Protein AF-A0A1H6F535-F1 (afdb_monomer_lite)

Secondary structure (DSSP, 8-state):
-HHHHHHHHHHHHHHS---EEEE---TT-PPPTTEEEEBTPPP--SHHHHHIIIIIHHHHHHHHHH-HHHHHHTTTTS-HHHIIIIIHHHHHHHH-TT--HHHHHHHHHHHHHHHHHHTSEEEEETTEEEEEETTEEEEGGG-BHHHHHTS-TTHHHHHHHHHH--HHHHHHHHHHHHHTT----HHHHHHHHHHHHHHHHHHSS---TT-S-HHHHHHHHHHHHHHHHHHHHHHS--

pLDDT: mean 81.9, std 12.64, range [41.75, 97.31]

Radius of gyration: 23.85 Å; chains: 1; bounding box: 62×30×66 Å

Foldseek 3Di:
DLVVLLVVVLVLLVPFQQADEAADPDLVPDADVRYFHAHPQDDQPDPVLVCCLPPVLSVLVSQLSPDPVNLVPQVVPHFLLCCLVPSSLVSLCVVCVVDDPVSSNNSSLSSLVSLQQSPWDWDDDPPWIWTDGPNDIGTRSHHYSVVSSRGNSCNVSVVSVVVVCDPVNVVLVVLVVLLVVDDDDPVRLVVLVVVQVVCCVVVVDGQDCPDPDPSSNVSNNSVSNVVVVVVVVVVVVD

Sequence (238 aa):
MLKAITASLLMEQVLAPNWKFKTKLNNDDKVKPGEIKIRGLKEPSSKRVKDILESDLNDLKATILQDDKMLKAMPGNVDPEVINKVLIPKIIKIKYPDLSDNEVEEVRQHVVVDSVIKNGEIKEAGDKRFIRMAGSFVDIDDIHIDLINRINPFQQAFEILSKSVTTKVLKVIQDHIEASRIKMDFEEAKILWPKIHEFIKMYNKYPNLKSNDPLEKRMAECIIYLKEEKRKGAEANG

Structure (mmCIF, N/CA/C/O backbone):
data_AF-A0A1H6F535-F1
#
_entry.id   AF-A0A1H6F535-F1
#
loop_
_atom_site.group_PDB
_atom_site.id
_atom_site.type_symbol
_atom_site.label_atom_id
_atom_site.label_alt_id
_atom_site.label_comp_id
_atom_site.label_asym_id
_atom_site.label_entity_id
_atom_site.label_seq_id
_atom_site.pdbx_PDB_ins_code
_atom_site.Cartn_x
_atom_site.Cartn_y
_atom_site.Cartn_z
_atom_site.occupancy
_atom_site.B_iso_or_equiv
_atom_site.auth_seq_id
_atom_site.auth_comp_id
_atom_site.auth_asym_id
_atom_site.auth_atom_id
_atom_site.pdbx_PDB_model_num
ATOM 1 N N . MET A 1 1 ? 11.170 12.004 -8.924 1.00 47.25 1 MET A N 1
ATOM 2 C CA . MET A 1 1 ? 9.785 12.160 -9.425 1.00 47.25 1 MET A CA 1
ATOM 3 C C . MET A 1 1 ? 8.806 11.338 -8.593 1.00 47.25 1 MET A C 1
ATOM 5 O O . MET A 1 1 ? 7.949 11.956 -7.987 1.00 47.25 1 MET A O 1
ATOM 9 N N . LEU A 1 2 ? 8.991 10.014 -8.446 1.00 45.62 2 LEU A N 1
ATOM 10 C CA . LEU A 1 2 ? 8.157 9.187 -7.552 1.00 45.62 2 LEU A CA 1
ATOM 11 C C . LEU A 1 2 ? 8.107 9.752 -6.120 1.00 45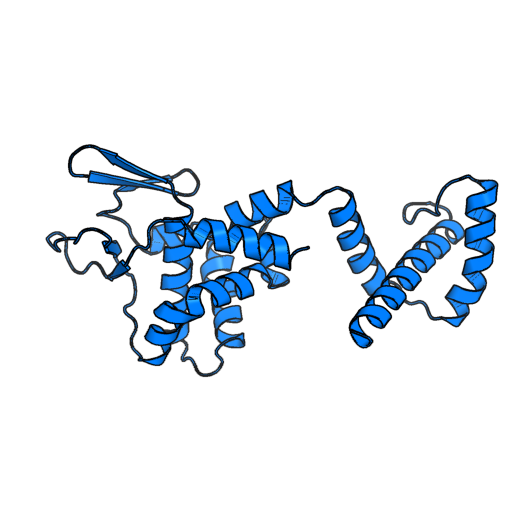.62 2 LEU A C 1
ATOM 13 O O . LEU A 1 2 ? 7.027 10.054 -5.641 1.00 45.62 2 LEU A O 1
ATOM 17 N N . LYS A 1 3 ? 9.271 10.068 -5.526 1.00 47.78 3 LYS A N 1
ATOM 18 C CA . LYS A 1 3 ? 9.383 10.714 -4.200 1.00 47.78 3 LYS A CA 1
ATOM 19 C C . LYS A 1 3 ? 8.589 12.025 -4.063 1.00 47.78 3 LYS A C 1
ATOM 21 O O . LYS A 1 3 ? 8.050 12.294 -3.000 1.00 47.78 3 LYS A O 1
ATOM 26 N N . ALA A 1 4 ? 8.493 12.826 -5.128 1.00 43.53 4 ALA A N 1
ATOM 27 C CA . ALA A 1 4 ? 7.753 14.092 -5.111 1.00 43.53 4 ALA A CA 1
ATOM 28 C C . ALA A 1 4 ? 6.233 13.868 -5.193 1.00 43.53 4 ALA A C 1
ATOM 30 O O . ALA A 1 4 ? 5.474 14.588 -4.556 1.00 43.53 4 ALA A O 1
ATOM 31 N N . ILE A 1 5 ? 5.793 12.834 -5.919 1.00 50.41 5 ILE A N 1
ATOM 32 C CA . ILE A 1 5 ? 4.379 12.449 -5.993 1.00 50.41 5 ILE A CA 1
ATOM 33 C C . ILE A 1 5 ? 3.945 11.783 -4.685 1.00 50.41 5 ILE A C 1
ATOM 35 O O . ILE A 1 5 ? 2.884 12.111 -4.168 1.00 50.41 5 ILE A O 1
ATOM 39 N N . THR A 1 6 ? 4.788 10.926 -4.094 1.00 54.53 6 THR A N 1
ATOM 40 C CA . THR A 1 6 ? 4.543 10.379 -2.752 1.00 54.53 6 THR A CA 1
ATOM 41 C C . THR A 1 6 ? 4.459 11.502 -1.718 1.00 54.53 6 THR A C 1
ATOM 43 O O . THR A 1 6 ? 3.552 11.487 -0.898 1.00 54.53 6 THR A O 1
ATOM 46 N N . ALA A 1 7 ? 5.336 12.511 -1.789 1.00 52.97 7 ALA A N 1
ATOM 47 C CA . ALA A 1 7 ? 5.284 13.673 -0.902 1.00 52.97 7 ALA A CA 1
ATOM 48 C C . ALA A 1 7 ? 3.994 14.496 -1.069 1.00 52.97 7 ALA A C 1
ATOM 50 O O . ALA A 1 7 ? 3.382 14.840 -0.064 1.00 52.97 7 ALA A O 1
ATOM 51 N N . SER A 1 8 ? 3.531 14.758 -2.299 1.00 51.25 8 SER A N 1
ATOM 52 C CA . SER A 1 8 ? 2.236 15.426 -2.528 1.00 51.25 8 SER A CA 1
ATOM 53 C C . SER A 1 8 ? 1.055 14.612 -1.999 1.00 51.25 8 SER A C 1
ATOM 55 O O . SER A 1 8 ? 0.164 15.179 -1.375 1.00 51.25 8 SER A O 1
ATOM 57 N N . LEU A 1 9 ? 1.065 13.290 -2.193 1.00 59.12 9 LEU A N 1
ATOM 58 C CA . LEU A 1 9 ? 0.003 12.413 -1.699 1.00 59.12 9 LEU A CA 1
ATOM 59 C C . LEU A 1 9 ? -0.035 12.367 -0.167 1.00 59.12 9 LEU A C 1
ATOM 61 O O . LEU A 1 9 ? -1.100 12.354 0.443 1.00 59.12 9 LEU A O 1
ATOM 65 N N . LEU A 1 10 ? 1.142 12.371 0.459 1.00 57.12 10 LEU A N 1
ATOM 66 C CA . LEU A 1 10 ? 1.274 12.471 1.908 1.00 57.12 10 LEU A CA 1
ATOM 67 C C . LEU A 1 10 ? 0.802 13.840 2.410 1.00 57.12 10 LEU A C 1
ATOM 69 O O . LEU A 1 10 ? 0.127 13.894 3.429 1.00 57.12 10 LEU A O 1
ATOM 73 N N . MET A 1 11 ? 1.084 14.935 1.696 1.00 52.84 11 MET A N 1
ATOM 74 C CA . MET A 1 11 ? 0.594 16.272 2.061 1.00 52.84 11 MET A CA 1
ATOM 75 C C . MET A 1 11 ? -0.935 16.368 2.017 1.00 52.84 11 MET A C 1
ATOM 77 O O . MET A 1 11 ? -1.528 16.951 2.921 1.00 52.84 11 MET A O 1
ATOM 81 N N . GLU A 1 12 ? -1.583 15.756 1.024 1.00 56.06 12 GLU A N 1
ATOM 82 C CA . GLU A 1 12 ? -3.049 15.690 0.948 1.00 56.06 12 GLU A CA 1
ATOM 83 C C . GLU A 1 12 ? -3.634 14.877 2.120 1.00 56.06 12 GLU A C 1
ATOM 85 O O . GLU A 1 12 ? -4.614 15.285 2.742 1.00 56.06 12 GLU A O 1
ATOM 90 N N . GLN A 1 13 ? -2.958 13.795 2.525 1.00 51.72 13 GLN A N 1
ATOM 91 C CA . GLN A 1 13 ? -3.328 13.004 3.706 1.00 51.72 13 GLN A CA 1
ATOM 92 C C . GLN A 1 13 ? -3.071 13.705 5.050 1.00 51.72 13 GLN A C 1
ATOM 94 O O . GLN A 1 13 ? -3.750 13.389 6.026 1.00 51.72 13 GLN A O 1
ATOM 99 N N . VAL A 1 14 ? -2.117 14.639 5.126 1.00 52.78 14 VAL A N 1
ATOM 100 C CA . VAL A 1 14 ? -1.845 15.448 6.332 1.00 52.78 14 VAL A CA 1
ATOM 101 C C . VAL A 1 14 ? -2.923 16.519 6.545 1.00 52.78 14 VAL A C 1
ATOM 103 O O . VAL A 1 14 ? -3.174 16.909 7.683 1.00 52.78 14 VAL A O 1
ATOM 106 N N . LEU A 1 15 ? -3.582 16.968 5.472 1.00 51.72 15 LEU A N 1
ATOM 107 C CA . LEU A 1 15 ? -4.696 17.924 5.528 1.00 51.72 15 LEU A CA 1
ATOM 108 C C . LEU A 1 15 ? -6.058 17.253 5.773 1.00 51.72 15 LEU A C 1
ATOM 110 O O . LEU A 1 15 ? -7.012 17.930 6.159 1.00 51.72 15 LEU A O 1
ATOM 114 N N . ALA A 1 16 ? -6.158 15.937 5.561 1.00 60.28 16 ALA A N 1
ATOM 115 C CA . ALA A 1 16 ? -7.364 15.168 5.844 1.00 60.28 16 ALA A CA 1
ATOM 116 C C . ALA A 1 16 ? -7.657 15.115 7.362 1.00 60.28 16 ALA A C 1
ATOM 118 O O . ALA A 1 16 ? -6.725 15.121 8.173 1.00 60.28 16 ALA A O 1
ATOM 119 N N . PRO A 1 17 ? -8.936 15.021 7.780 1.00 65.06 17 PRO A N 1
ATOM 120 C CA . PRO A 1 17 ? -9.287 14.920 9.192 1.00 65.06 17 PRO A CA 1
ATOM 121 C C . PRO A 1 17 ? -8.574 13.736 9.852 1.00 65.06 17 PRO A C 1
ATOM 123 O O . PRO A 1 17 ? -8.577 12.617 9.329 1.00 65.06 17 PRO A O 1
ATOM 126 N N . ASN A 1 18 ? -7.960 13.976 11.011 1.00 71.44 18 ASN A N 1
ATOM 127 C CA . ASN A 1 18 ? -7.273 12.921 11.741 1.00 71.44 18 ASN A CA 1
ATOM 128 C C . ASN A 1 18 ? -8.282 12.135 12.586 1.00 71.44 18 ASN A C 1
ATOM 130 O O . ASN A 1 18 ? -8.760 12.620 13.613 1.00 71.44 18 ASN A O 1
ATOM 134 N N . TRP A 1 19 ? -8.619 10.931 12.130 1.00 82.62 19 TRP A N 1
ATOM 135 C CA . TRP A 1 19 ? -9.552 10.044 12.812 1.00 82.62 19 TRP A CA 1
ATOM 136 C C . TRP A 1 19 ? -8.818 9.113 13.771 1.00 82.62 19 TRP A C 1
ATOM 138 O O . TRP A 1 19 ? -7.805 8.508 13.425 1.00 82.62 19 TRP A O 1
ATOM 148 N N . LYS A 1 20 ? -9.368 8.946 14.974 1.00 84.50 20 LYS A N 1
ATOM 149 C CA . LYS A 1 20 ? -8.938 7.898 15.903 1.00 84.50 20 LYS A CA 1
ATOM 150 C C . LYS A 1 20 ? -9.792 6.655 15.692 1.00 84.50 20 LYS A C 1
ATOM 152 O O . LYS A 1 20 ? -10.988 6.661 15.993 1.00 84.50 20 LYS A O 1
ATOM 157 N N . PHE A 1 21 ? -9.170 5.591 15.200 1.00 89.25 21 PHE A N 1
ATOM 158 C CA . PHE A 1 21 ? -9.833 4.307 14.998 1.00 89.25 21 PHE A CA 1
ATOM 159 C C . PHE A 1 21 ? -9.810 3.474 16.272 1.00 89.25 21 PHE A C 1
ATOM 161 O O . PHE A 1 21 ? -8.775 3.339 16.924 1.00 89.25 21 PHE A O 1
ATOM 168 N N . LYS A 1 22 ? -10.966 2.921 16.633 1.00 88.00 22 LYS A N 1
ATOM 169 C CA . LYS A 1 22 ? -11.128 2.057 17.805 1.00 88.00 22 LYS A CA 1
ATOM 170 C C . LYS A 1 22 ? -11.939 0.825 17.461 1.00 88.00 22 LYS A C 1
ATOM 172 O O . LYS A 1 22 ? -12.754 0.845 16.540 1.00 88.00 22 LYS A O 1
ATOM 177 N N . THR A 1 23 ? -11.746 -0.239 18.222 1.00 89.88 23 THR A N 1
ATOM 178 C CA . THR A 1 23 ? -12.574 -1.433 18.095 1.00 89.88 23 THR A CA 1
ATOM 179 C C . THR A 1 23 ? -13.983 -1.129 18.588 1.00 89.88 23 THR A C 1
ATOM 181 O O . THR A 1 23 ? -14.172 -0.547 19.655 1.00 89.88 23 THR A O 1
ATOM 184 N N . LYS A 1 24 ? -14.990 -1.498 17.795 1.00 87.19 24 LYS A N 1
ATOM 185 C CA . LYS A 1 24 ? -16.390 -1.446 18.222 1.00 87.19 24 LYS A CA 1
ATOM 186 C C . LYS A 1 24 ? -16.703 -2.708 19.017 1.00 87.19 24 LYS A C 1
ATOM 188 O O . LYS A 1 24 ? -16.675 -3.796 18.441 1.00 87.19 24 LYS A O 1
ATOM 193 N N . LEU A 1 25 ? -17.010 -2.559 20.306 1.00 83.12 25 LEU A N 1
ATOM 194 C CA . LEU A 1 25 ? -17.354 -3.693 21.167 1.00 83.12 25 LEU A CA 1
ATOM 195 C C . LEU A 1 25 ? -18.851 -4.005 21.096 1.00 83.12 25 LEU A C 1
ATOM 197 O O . LEU A 1 25 ? -19.217 -5.155 20.893 1.00 83.12 25 LEU A O 1
ATOM 201 N N . ASN A 1 26 ? -19.703 -2.977 21.188 1.00 78.38 26 ASN A N 1
ATOM 202 C CA . ASN A 1 26 ? -21.165 -3.107 21.217 1.00 78.38 26 ASN A CA 1
ATOM 203 C C . ASN A 1 26 ? -21.863 -2.005 20.395 1.00 78.38 26 ASN A C 1
ATOM 205 O O . ASN A 1 26 ? -21.230 -1.070 19.904 1.00 78.38 26 ASN A O 1
ATOM 209 N N . ASN A 1 27 ? -23.187 -2.104 20.229 1.00 70.00 27 ASN A N 1
ATOM 210 C CA . ASN A 1 27 ? -23.976 -1.104 19.494 1.00 70.00 27 ASN A CA 1
ATOM 211 C C . ASN A 1 27 ? -24.232 0.192 20.280 1.00 70.00 27 ASN A C 1
ATOM 213 O O . ASN A 1 27 ? -24.364 1.236 19.653 1.00 70.00 27 ASN A O 1
ATOM 217 N N . ASP A 1 28 ? -24.193 0.148 21.614 1.00 67.31 28 ASP A N 1
ATOM 218 C CA . ASP A 1 28 ? -24.396 1.317 22.497 1.00 67.31 28 ASP A CA 1
ATOM 219 C C . ASP A 1 28 ? -23.113 2.121 22.763 1.00 67.31 28 ASP A C 1
ATOM 221 O O . ASP A 1 28 ? -23.033 2.982 23.644 1.00 67.31 28 ASP A O 1
ATOM 225 N N . ASP A 1 29 ? -22.059 1.803 22.025 1.00 68.06 29 ASP A N 1
ATOM 226 C CA . ASP A 1 29 ? -20.711 2.241 22.312 1.00 68.06 29 ASP A CA 1
ATOM 227 C C . ASP A 1 29 ? -20.518 3.693 21.845 1.00 68.06 29 ASP A C 1
ATOM 229 O O . ASP A 1 29 ? -20.068 3.941 20.726 1.00 68.06 29 ASP A O 1
ATOM 233 N N . LYS A 1 30 ? -20.842 4.670 22.707 1.00 69.00 30 LYS A N 1
ATOM 234 C CA . LYS A 1 30 ? -20.835 6.113 22.381 1.00 69.00 30 LYS A CA 1
ATOM 235 C C . LYS A 1 30 ? -19.559 6.538 21.652 1.00 69.00 30 LYS A C 1
ATOM 237 O O . LYS A 1 30 ? -18.449 6.388 22.175 1.00 69.00 30 LYS A O 1
ATOM 242 N N . VAL A 1 31 ? -19.724 7.063 20.442 1.00 74.81 31 VAL A N 1
ATOM 243 C CA . VAL A 1 31 ? -18.626 7.550 19.605 1.00 74.81 31 VAL A CA 1
ATOM 244 C C . VAL A 1 31 ? -18.326 8.996 19.982 1.00 74.81 31 VAL A C 1
ATOM 246 O O . VAL A 1 31 ? -19.237 9.817 20.080 1.00 74.81 31 VAL A O 1
ATOM 249 N N . LYS A 1 32 ? -17.056 9.314 20.242 1.00 78.44 32 LYS A N 1
ATOM 250 C CA . LYS A 1 32 ? -16.639 10.698 20.494 1.00 78.44 32 LYS A CA 1
ATOM 251 C C . LYS A 1 32 ? -16.389 11.424 19.165 1.00 78.44 32 LYS A C 1
ATOM 253 O O . LYS A 1 32 ? -16.032 10.771 18.182 1.00 78.44 32 LYS A O 1
ATOM 258 N N . PRO A 1 33 ? -16.510 12.761 19.119 1.00 76.00 33 PRO A N 1
ATOM 259 C CA . PRO A 1 33 ? -16.089 13.534 17.954 1.00 76.00 33 PRO A CA 1
ATOM 260 C C . PRO A 1 33 ? -14.636 13.209 17.570 1.00 76.00 33 PRO A C 1
ATOM 262 O O . PRO A 1 33 ? -13.765 13.146 18.438 1.00 76.00 33 PRO A O 1
ATOM 265 N N . GLY A 1 34 ? -14.384 12.966 16.282 1.00 78.81 34 GLY A N 1
ATOM 266 C CA . GLY A 1 34 ? -13.068 12.550 15.780 1.00 78.81 34 GLY A CA 1
ATOM 267 C C . GLY A 1 34 ? -12.733 11.062 15.970 1.00 78.81 34 GLY A C 1
ATOM 268 O O . GLY A 1 34 ? -11.642 10.640 15.588 1.00 78.81 34 GLY A O 1
ATOM 269 N N . GLU A 1 35 ? -13.642 10.249 16.521 1.00 86.44 35 GLU A N 1
ATOM 270 C CA . GLU A 1 35 ? -13.482 8.793 16.617 1.00 86.44 35 GLU A CA 1
ATOM 271 C C . GLU A 1 35 ? -14.348 8.053 15.584 1.00 86.44 35 GLU A C 1
ATOM 273 O O . GLU A 1 35 ? -15.476 8.451 15.264 1.00 86.44 35 GLU A O 1
ATOM 278 N N . ILE A 1 36 ? -13.810 6.941 15.079 1.00 87.88 36 ILE A N 1
ATOM 279 C CA . ILE A 1 36 ? -14.526 5.964 14.255 1.00 87.88 36 ILE A CA 1
ATOM 280 C C . ILE A 1 36 ? -14.330 4.592 14.897 1.00 87.88 36 ILE A C 1
ATOM 282 O O . ILE A 1 36 ? -13.199 4.137 15.083 1.00 87.88 36 ILE A O 1
ATOM 286 N N . LYS A 1 37 ? -15.436 3.936 15.259 1.00 89.44 37 LYS A N 1
ATOM 287 C CA . LYS A 1 37 ? -15.417 2.595 15.850 1.00 89.44 37 LYS A CA 1
ATOM 288 C C . LYS A 1 37 ? -15.720 1.549 14.786 1.00 89.44 37 LYS A C 1
ATOM 290 O O . LYS A 1 37 ? -16.752 1.627 14.131 1.00 89.44 37 LYS A O 1
ATOM 295 N N . ILE A 1 38 ? -14.842 0.563 14.641 1.00 91.00 38 ILE A N 1
ATOM 296 C CA . ILE A 1 38 ? -14.898 -0.446 13.578 1.00 91.00 38 ILE A CA 1
ATOM 297 C C . ILE A 1 38 ? -15.047 -1.827 14.202 1.00 91.00 38 ILE A C 1
ATOM 299 O O . ILE A 1 38 ? -14.282 -2.209 15.093 1.00 91.00 38 ILE A O 1
ATOM 303 N N . ARG A 1 39 ? -16.024 -2.603 13.730 1.00 91.56 39 ARG A N 1
ATOM 304 C CA . ARG A 1 39 ? -16.199 -3.989 14.182 1.00 91.56 39 ARG A CA 1
ATOM 305 C C . ARG A 1 39 ? -15.079 -4.880 13.649 1.00 91.56 39 ARG A C 1
ATOM 307 O O . ARG A 1 39 ? -14.739 -4.813 12.467 1.00 91.56 39 ARG A O 1
ATOM 314 N N . GLY A 1 40 ? -14.525 -5.716 14.525 1.00 90.50 40 GLY A N 1
ATOM 315 C CA . GLY A 1 40 ? -13.466 -6.672 14.187 1.00 90.50 40 GLY A CA 1
ATOM 316 C C . GLY A 1 40 ? -12.064 -6.069 14.039 1.00 90.50 40 GLY A C 1
ATOM 317 O O . GLY A 1 40 ? -11.126 -6.810 13.754 1.00 90.50 40 GLY A O 1
ATOM 318 N N . LEU A 1 41 ? -11.900 -4.756 14.245 1.00 93.19 41 LEU A N 1
ATOM 319 C CA . LEU A 1 41 ? -10.583 -4.120 14.290 1.00 93.19 41 LEU A CA 1
ATOM 320 C C . LEU A 1 41 ? -9.805 -4.631 15.508 1.00 93.19 41 LEU A C 1
ATOM 322 O O . LEU A 1 41 ? -10.348 -4.677 16.611 1.00 93.19 41 LEU A O 1
ATOM 326 N N . LYS A 1 42 ? -8.539 -5.002 15.326 1.00 93.19 42 LYS A N 1
ATOM 327 C CA . LYS A 1 42 ? -7.654 -5.382 16.428 1.00 93.19 42 LYS A CA 1
ATOM 328 C C . LYS A 1 42 ? -7.097 -4.150 17.136 1.00 93.19 42 LYS A C 1
ATOM 330 O O . LYS A 1 42 ? -6.649 -3.203 16.489 1.00 93.19 42 LYS A O 1
ATOM 335 N N . GLU A 1 43 ? -7.086 -4.179 18.464 1.00 90.31 43 GLU A N 1
ATOM 336 C CA . GLU A 1 43 ? -6.420 -3.138 19.247 1.00 90.31 43 GLU A CA 1
ATOM 337 C C . GLU A 1 43 ? -4.900 -3.357 19.289 1.00 90.31 43 GLU A C 1
ATOM 339 O O . GLU A 1 43 ? -4.458 -4.506 19.314 1.00 90.31 43 GLU A O 1
ATOM 344 N N . PRO A 1 44 ? -4.096 -2.277 19.327 1.00 91.75 44 PRO A N 1
ATOM 345 C CA . PRO A 1 44 ? -2.648 -2.368 19.487 1.00 91.75 44 PRO A CA 1
ATOM 346 C C . PRO A 1 44 ? -2.262 -3.064 20.793 1.00 91.75 44 PRO A C 1
ATOM 348 O O . PRO A 1 44 ? -2.472 -2.521 21.885 1.00 91.75 44 PRO A O 1
ATOM 351 N N . SER A 1 45 ? -1.661 -4.243 20.681 1.00 91.25 45 SER A N 1
ATOM 352 C CA . SER A 1 45 ? -1.329 -5.089 21.826 1.00 91.25 45 SER A CA 1
ATOM 353 C C . SER A 1 45 ? -0.026 -4.673 22.516 1.00 91.25 45 SER A C 1
ATOM 355 O O . SER A 1 45 ? 0.098 -4.817 23.734 1.00 91.25 45 SER A O 1
ATOM 357 N N . SER A 1 46 ? 0.926 -4.090 21.776 1.00 94.56 46 SER A N 1
ATOM 358 C CA . SER A 1 46 ? 2.239 -3.692 22.297 1.00 94.56 46 SER A CA 1
ATOM 359 C C . SER A 1 46 ? 2.518 -2.189 22.190 1.00 94.56 46 SER A C 1
ATOM 361 O O . SER A 1 46 ? 1.914 -1.461 21.398 1.00 94.56 46 SER A O 1
ATOM 363 N N . LYS A 1 47 ? 3.474 -1.702 22.999 1.00 93.81 47 LYS A N 1
ATOM 364 C CA . LYS A 1 47 ? 3.981 -0.322 22.889 1.00 93.81 47 LYS A CA 1
ATOM 365 C C . LYS A 1 47 ? 4.559 -0.066 21.496 1.00 93.81 47 LYS A C 1
ATOM 367 O O . LYS A 1 47 ? 4.310 0.983 20.921 1.00 93.81 47 LYS A O 1
ATOM 372 N N . ARG A 1 48 ? 5.250 -1.060 20.931 1.00 93.19 48 ARG A N 1
ATOM 373 C CA . ARG A 1 48 ? 5.854 -0.963 19.604 1.00 93.19 48 ARG A CA 1
ATOM 374 C C . ARG A 1 48 ? 4.810 -0.711 18.518 1.00 93.19 48 ARG A C 1
ATOM 376 O O . ARG A 1 48 ? 5.011 0.179 17.698 1.00 93.19 48 ARG A O 1
ATOM 383 N N . VAL A 1 49 ? 3.692 -1.441 18.540 1.00 94.56 49 VAL A N 1
ATOM 384 C CA . VAL A 1 49 ? 2.584 -1.220 17.596 1.00 94.56 49 VAL A CA 1
ATOM 385 C C . VAL A 1 49 ? 2.014 0.187 17.762 1.00 94.56 49 VAL A C 1
ATOM 387 O O . VAL A 1 49 ? 1.847 0.888 16.769 1.00 94.56 49 VAL A O 1
ATOM 390 N N . LYS A 1 50 ? 1.778 0.644 18.998 1.00 93.75 50 LYS A N 1
ATOM 391 C CA . LYS A 1 50 ? 1.283 2.009 19.262 1.00 93.75 50 LYS A CA 1
ATOM 392 C C . LYS A 1 50 ? 2.219 3.078 18.698 1.00 93.75 50 LYS A C 1
ATOM 394 O O . LYS A 1 50 ? 1.758 3.955 17.975 1.00 93.75 50 LYS A O 1
ATOM 399 N N . ASP A 1 51 ? 3.521 2.945 18.944 1.00 93.00 51 ASP A N 1
ATOM 400 C CA . ASP A 1 51 ? 4.533 3.883 18.450 1.00 93.00 51 ASP A CA 1
ATOM 401 C C . ASP A 1 51 ? 4.527 3.956 16.908 1.00 93.00 51 ASP A C 1
ATOM 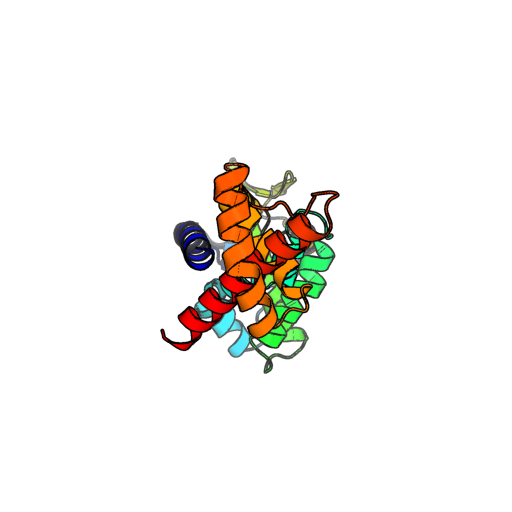403 O O . ASP A 1 51 ? 4.598 5.045 16.334 1.00 93.00 51 ASP A O 1
ATOM 407 N N . ILE A 1 52 ? 4.378 2.810 16.225 1.00 93.19 52 ILE A N 1
ATOM 408 C CA . ILE A 1 52 ? 4.266 2.756 14.756 1.00 93.19 52 ILE A CA 1
ATOM 409 C C . ILE A 1 52 ? 3.015 3.500 14.281 1.00 93.19 52 ILE A C 1
ATOM 411 O O . ILE A 1 52 ? 3.099 4.315 13.364 1.00 93.19 52 ILE A O 1
ATOM 415 N N . LEU A 1 53 ? 1.860 3.242 14.895 1.00 91.25 53 LEU A N 1
ATOM 416 C CA . LEU A 1 53 ? 0.592 3.847 14.479 1.00 91.25 53 LEU A CA 1
ATOM 417 C C . LEU A 1 53 ? 0.541 5.360 14.724 1.00 91.25 53 LEU A C 1
ATOM 419 O O . LEU A 1 53 ? -0.093 6.075 13.952 1.00 91.25 53 LEU A O 1
ATOM 423 N N . GLU A 1 54 ? 1.203 5.851 15.770 1.00 88.06 54 GLU A N 1
ATOM 424 C CA . GLU A 1 54 ? 1.200 7.274 16.120 1.00 88.06 54 GLU A CA 1
ATOM 425 C C . GLU A 1 54 ? 2.245 8.081 15.344 1.00 88.06 54 GLU A C 1
ATOM 427 O O . GLU A 1 54 ? 1.963 9.208 14.935 1.00 88.06 54 GLU A O 1
ATOM 432 N N . SER A 1 55 ? 3.441 7.522 15.131 1.00 87.56 55 SER A N 1
ATOM 433 C CA . SER A 1 55 ? 4.591 8.292 14.628 1.00 87.56 55 SER A CA 1
ATOM 434 C C . SER A 1 55 ? 5.067 7.879 13.235 1.00 87.56 55 SER A C 1
ATOM 436 O O . SER A 1 55 ? 5.597 8.708 12.501 1.00 87.56 55 SER A O 1
ATOM 438 N N . ASP A 1 56 ? 4.884 6.616 12.852 1.00 91.12 56 ASP A N 1
ATOM 439 C CA . ASP A 1 56 ? 5.525 6.021 11.667 1.00 91.12 56 ASP A CA 1
ATOM 440 C C . ASP A 1 56 ? 4.504 5.608 10.587 1.00 91.12 56 ASP A C 1
ATOM 442 O O . ASP A 1 56 ? 4.854 5.161 9.496 1.00 91.12 56 ASP A O 1
ATOM 446 N N . LEU A 1 57 ? 3.205 5.793 10.846 1.00 89.56 57 LEU A N 1
ATOM 447 C CA . LEU A 1 57 ? 2.138 5.340 9.954 1.00 89.56 57 LEU A CA 1
ATOM 448 C C . LEU A 1 57 ? 2.254 5.943 8.546 1.00 89.56 57 LEU A C 1
ATOM 450 O O . LEU A 1 57 ? 2.101 5.238 7.548 1.00 89.56 57 LEU A O 1
ATOM 454 N N . ASN A 1 58 ? 2.565 7.237 8.455 1.00 86.44 58 ASN A N 1
ATOM 455 C CA . ASN A 1 58 ? 2.723 7.934 7.177 1.00 86.44 58 ASN A CA 1
ATOM 456 C C . ASN A 1 58 ? 3.943 7.434 6.390 1.00 86.44 58 ASN A C 1
ATOM 458 O O . ASN A 1 58 ? 3.858 7.240 5.178 1.00 86.44 58 ASN A O 1
ATOM 462 N N . ASP A 1 59 ? 5.061 7.176 7.067 1.00 88.44 59 ASP A N 1
ATOM 463 C CA . ASP A 1 59 ? 6.265 6.650 6.424 1.00 88.44 59 ASP A CA 1
ATOM 464 C C . ASP A 1 59 ? 6.091 5.173 6.030 1.00 88.44 59 ASP A C 1
ATOM 466 O O . ASP A 1 59 ? 6.537 4.737 4.967 1.00 88.44 59 ASP A O 1
ATOM 470 N N . LEU A 1 60 ? 5.350 4.387 6.817 1.00 92.50 60 LEU A N 1
ATOM 471 C CA . LEU A 1 60 ? 4.940 3.036 6.435 1.00 92.50 60 LEU A CA 1
ATOM 472 C C . LEU A 1 60 ? 4.070 3.045 5.171 1.00 92.50 60 LEU A C 1
ATOM 474 O O . LEU A 1 60 ? 4.337 2.277 4.247 1.00 92.50 60 LEU A O 1
ATOM 478 N N . LYS A 1 61 ? 3.078 3.937 5.071 1.00 89.69 61 LYS A N 1
ATOM 479 C CA . LYS A 1 61 ? 2.295 4.102 3.834 1.00 89.69 61 LYS A CA 1
ATOM 480 C C . LYS A 1 61 ? 3.175 4.478 2.647 1.00 89.69 61 LYS A C 1
ATOM 482 O O . LYS A 1 61 ? 2.997 3.926 1.564 1.00 89.69 61 LYS A O 1
ATOM 487 N N . ALA A 1 62 ? 4.127 5.389 2.845 1.00 85.25 62 ALA A N 1
ATOM 488 C CA . ALA A 1 62 ? 5.076 5.778 1.809 1.00 85.25 62 ALA A CA 1
ATOM 489 C C . ALA A 1 62 ? 5.907 4.578 1.337 1.00 85.25 62 ALA A C 1
ATOM 491 O O . ALA A 1 62 ? 6.037 4.359 0.135 1.00 85.25 62 ALA A O 1
ATOM 492 N N . THR A 1 63 ? 6.393 3.769 2.279 1.00 90.38 63 THR A N 1
ATOM 493 C CA . THR A 1 63 ? 7.136 2.532 2.004 1.00 90.38 63 THR A CA 1
ATOM 494 C C . THR A 1 63 ? 6.290 1.556 1.185 1.00 90.38 63 THR A C 1
ATOM 496 O O . THR A 1 63 ? 6.753 1.036 0.174 1.00 90.38 63 THR A O 1
ATOM 499 N N . ILE A 1 64 ? 5.022 1.354 1.562 1.00 90.50 64 ILE A N 1
ATOM 500 C CA . ILE A 1 64 ? 4.094 0.479 0.832 1.00 90.50 64 ILE A CA 1
ATOM 501 C C . ILE A 1 64 ? 3.839 0.994 -0.591 1.00 90.50 64 ILE A C 1
ATOM 503 O O . ILE A 1 64 ? 3.820 0.208 -1.536 1.00 90.50 64 ILE A O 1
ATOM 507 N N . LEU A 1 65 ? 3.664 2.307 -0.764 1.00 84.00 65 LEU A N 1
ATOM 508 C CA . LEU A 1 65 ? 3.448 2.923 -2.076 1.00 84.00 65 LEU A CA 1
ATOM 509 C C . LEU A 1 65 ? 4.679 2.863 -2.991 1.00 84.00 65 LEU A C 1
ATOM 511 O O . LEU A 1 65 ? 4.531 2.929 -4.209 1.00 84.00 65 LEU A O 1
ATOM 515 N N . GLN A 1 66 ? 5.878 2.780 -2.418 1.00 82.88 66 GLN A N 1
ATOM 516 C CA . GLN A 1 66 ? 7.141 2.733 -3.155 1.00 82.88 66 GLN A CA 1
ATOM 517 C C . GLN A 1 66 ? 7.609 1.304 -3.465 1.00 82.88 66 GLN A C 1
ATOM 519 O O . GLN A 1 66 ? 8.548 1.145 -4.240 1.00 82.88 66 GLN A O 1
ATOM 524 N N . ASP A 1 67 ? 6.975 0.274 -2.899 1.00 88.56 67 ASP A N 1
ATOM 525 C CA . ASP A 1 67 ? 7.353 -1.121 -3.133 1.00 88.56 67 ASP A CA 1
ATOM 526 C C . ASP A 1 67 ? 7.067 -1.566 -4.581 1.00 88.56 67 ASP A C 1
ATOM 528 O O . ASP A 1 67 ? 5.968 -1.398 -5.115 1.00 88.56 67 ASP A O 1
ATOM 532 N N . ASP A 1 68 ? 8.055 -2.200 -5.217 1.00 82.69 68 ASP A N 1
ATOM 533 C CA . ASP A 1 68 ? 7.977 -2.622 -6.620 1.00 82.69 68 ASP A CA 1
ATOM 534 C C . ASP A 1 68 ? 6.857 -3.632 -6.898 1.00 82.69 68 ASP A C 1
ATOM 536 O O . ASP A 1 68 ? 6.283 -3.648 -7.993 1.00 82.69 68 ASP A O 1
ATOM 540 N N . LYS A 1 69 ? 6.559 -4.525 -5.944 1.00 85.62 69 LYS A N 1
ATOM 541 C CA . LYS A 1 69 ? 5.490 -5.521 -6.105 1.00 85.62 69 LYS A CA 1
ATOM 542 C C . LYS A 1 69 ? 4.133 -4.848 -5.957 1.00 85.62 69 LYS A C 1
ATOM 544 O O . LYS A 1 69 ? 3.230 -5.159 -6.732 1.00 85.62 69 LYS A O 1
ATOM 549 N N . MET A 1 70 ? 4.011 -3.900 -5.032 1.00 85.12 70 MET A N 1
ATOM 550 C CA . MET A 1 70 ? 2.817 -3.068 -4.881 1.00 85.12 70 MET A CA 1
ATOM 551 C C . MET A 1 70 ? 2.547 -2.232 -6.130 1.00 85.12 70 MET A C 1
ATOM 553 O O . MET A 1 70 ? 1.440 -2.293 -6.660 1.00 85.12 70 MET A O 1
ATOM 557 N N . LEU A 1 71 ? 3.553 -1.542 -6.673 1.00 79.62 71 LEU A N 1
ATOM 558 C CA . LEU A 1 71 ? 3.416 -0.741 -7.896 1.00 79.62 71 LEU A CA 1
ATOM 559 C C . LEU A 1 71 ? 2.939 -1.571 -9.098 1.00 79.62 71 LEU A C 1
ATOM 561 O O . LEU A 1 71 ? 2.153 -1.091 -9.914 1.00 79.62 71 LEU A O 1
ATOM 565 N N . LYS A 1 72 ? 3.369 -2.835 -9.196 1.00 78.50 72 LYS A N 1
ATOM 566 C CA . LYS A 1 72 ? 2.915 -3.777 -10.236 1.00 78.50 72 LYS A CA 1
ATOM 567 C C . LYS A 1 72 ? 1.503 -4.319 -9.991 1.00 78.50 72 LYS A C 1
ATOM 569 O O . LYS A 1 72 ? 0.838 -4.704 -10.951 1.00 78.50 72 LYS A O 1
ATOM 574 N N . ALA A 1 73 ? 1.052 -4.361 -8.738 1.00 76.88 73 ALA A N 1
ATOM 575 C CA . ALA A 1 73 ? -0.267 -4.854 -8.340 1.00 76.88 73 ALA A CA 1
ATOM 576 C C . ALA A 1 73 ? -1.375 -3.788 -8.450 1.00 76.88 73 ALA A C 1
ATOM 578 O O . ALA A 1 73 ? -2.527 -4.117 -8.723 1.00 76.88 73 ALA A O 1
ATOM 579 N N . MET A 1 74 ? -1.020 -2.512 -8.282 1.00 70.69 74 MET A N 1
ATOM 580 C CA . MET A 1 74 ? -1.937 -1.365 -8.277 1.00 70.69 74 MET A CA 1
ATOM 581 C C . MET A 1 74 ? -2.805 -1.132 -9.532 1.00 70.69 74 MET A C 1
ATOM 583 O O . MET A 1 74 ? -3.904 -0.615 -9.344 1.00 70.69 74 MET A O 1
ATOM 587 N N . PRO A 1 75 ? -2.420 -1.501 -10.775 1.00 68.75 75 PRO A N 1
ATOM 588 C CA . PRO A 1 75 ? -3.247 -1.272 -11.970 1.00 68.75 75 PRO A CA 1
ATOM 589 C C . PRO A 1 75 ? -4.585 -2.036 -12.033 1.00 68.75 75 PRO A C 1
ATOM 591 O O . PRO A 1 75 ? -5.194 -2.090 -13.095 1.00 68.75 75 PRO A O 1
ATOM 594 N N . GLY A 1 76 ? -5.034 -2.656 -10.936 1.00 69.69 76 GLY A N 1
ATOM 595 C CA . GLY A 1 76 ? -6.252 -3.472 -10.879 1.00 69.69 76 GLY A CA 1
ATOM 596 C C . GLY A 1 76 ? -6.049 -4.928 -11.304 1.00 69.69 76 GLY A C 1
ATOM 597 O O . GLY A 1 76 ? -7.010 -5.681 -11.397 1.00 69.69 76 GLY A O 1
ATOM 598 N N . ASN A 1 77 ? -4.800 -5.343 -11.532 1.00 73.06 77 ASN A N 1
ATOM 599 C CA . ASN A 1 77 ? -4.462 -6.709 -11.946 1.00 73.06 77 ASN A CA 1
ATOM 600 C C . ASN A 1 77 ? -4.442 -7.710 -10.777 1.00 73.06 77 ASN A C 1
ATOM 602 O O . ASN A 1 77 ? -4.223 -8.900 -10.993 1.00 73.06 77 ASN A O 1
ATOM 606 N N . VAL A 1 78 ? -4.594 -7.231 -9.541 1.00 82.38 78 VAL A N 1
ATOM 607 C CA . VAL A 1 78 ? -4.504 -8.034 -8.320 1.00 82.38 78 VAL A CA 1
ATOM 608 C C . VAL A 1 78 ? -5.714 -7.750 -7.442 1.00 82.38 78 VAL A C 1
ATOM 610 O O . VAL A 1 78 ? -6.094 -6.597 -7.250 1.00 82.38 78 VAL A O 1
ATOM 613 N N . ASP A 1 79 ? -6.296 -8.818 -6.901 1.00 88.62 79 ASP A N 1
ATOM 614 C CA . ASP A 1 79 ? -7.429 -8.751 -5.982 1.00 88.62 79 ASP A CA 1
ATOM 615 C C . ASP A 1 79 ? -7.085 -7.902 -4.732 1.00 88.62 79 ASP A C 1
ATOM 617 O O . ASP A 1 79 ? -6.009 -8.095 -4.144 1.00 88.62 79 ASP A O 1
ATOM 621 N N . PRO A 1 80 ? -7.967 -6.979 -4.292 1.00 89.25 80 PRO A N 1
ATOM 622 C CA . PRO A 1 80 ? -7.777 -6.200 -3.068 1.00 89.25 80 PRO A CA 1
ATOM 623 C C . PRO A 1 80 ? -7.444 -7.042 -1.835 1.00 89.25 80 PRO A C 1
ATOM 625 O O . PRO A 1 80 ? -6.623 -6.625 -1.019 1.00 89.25 80 PRO A O 1
ATOM 628 N N . GLU A 1 81 ? -8.011 -8.242 -1.699 1.00 90.06 81 GLU A N 1
ATOM 629 C CA . GLU A 1 81 ? -7.699 -9.126 -0.580 1.00 90.06 81 GLU A CA 1
ATOM 630 C C . GLU A 1 81 ? -6.252 -9.622 -0.626 1.00 90.06 81 GLU A C 1
ATOM 632 O O . GLU A 1 81 ? -5.619 -9.744 0.420 1.00 90.06 81 GLU A O 1
ATOM 637 N N . VAL A 1 82 ? -5.685 -9.855 -1.812 1.00 90.38 82 VAL A N 1
ATOM 638 C CA . VAL A 1 82 ? -4.271 -10.238 -1.956 1.00 90.38 82 VAL A CA 1
ATOM 639 C C . VAL A 1 82 ? -3.365 -9.066 -1.586 1.00 90.38 82 VAL A C 1
ATOM 641 O O . VAL A 1 82 ? -2.371 -9.247 -0.879 1.00 90.38 82 VAL A O 1
ATOM 644 N N . ILE A 1 83 ? -3.720 -7.848 -1.998 1.00 91.25 83 ILE A N 1
ATOM 645 C CA . ILE A 1 83 ? -3.000 -6.638 -1.582 1.00 91.25 83 ILE A CA 1
ATOM 646 C C . ILE A 1 83 ? -3.029 -6.521 -0.053 1.00 91.25 83 ILE A C 1
ATOM 648 O O . ILE A 1 83 ? -1.979 -6.446 0.591 1.00 91.25 83 ILE A O 1
ATOM 652 N N . ASN A 1 84 ? -4.228 -6.586 0.526 1.00 92.38 84 ASN A N 1
ATOM 653 C CA . ASN A 1 84 ? -4.462 -6.332 1.938 1.00 92.38 84 ASN A CA 1
ATOM 654 C C . ASN A 1 84 ? -3.925 -7.433 2.851 1.00 92.38 84 ASN A C 1
ATOM 656 O O . ASN A 1 84 ? -3.375 -7.099 3.892 1.00 92.38 84 ASN A O 1
ATOM 660 N N . LYS A 1 85 ? -4.061 -8.715 2.489 1.00 92.62 85 LYS A N 1
ATOM 661 C CA . LYS A 1 85 ? -3.705 -9.869 3.339 1.00 92.62 85 LYS A CA 1
ATOM 662 C C . LYS A 1 85 ? -2.343 -10.485 3.016 1.00 92.62 85 LYS A C 1
ATOM 664 O O . LYS A 1 85 ? -1.854 -11.291 3.801 1.00 92.62 85 LYS A O 1
ATOM 669 N N . VAL A 1 86 ? -1.718 -10.142 1.885 1.00 93.00 86 VAL A N 1
ATOM 670 C CA . VAL A 1 86 ? -0.436 -10.747 1.475 1.00 93.00 86 VAL A CA 1
ATOM 671 C C . VAL A 1 86 ? 0.652 -9.708 1.255 1.00 93.00 86 VAL A C 1
ATOM 673 O O . VAL A 1 86 ? 1.732 -9.844 1.829 1.00 93.00 86 VAL A O 1
ATOM 676 N N . LEU A 1 87 ? 0.416 -8.693 0.422 1.00 93.44 87 LEU A N 1
ATOM 677 C CA . LEU A 1 87 ? 1.475 -7.748 0.057 1.00 93.44 87 LEU A CA 1
ATOM 678 C C . LEU A 1 87 ? 1.797 -6.778 1.196 1.00 93.44 87 LEU A C 1
ATOM 680 O O . LEU A 1 87 ? 2.957 -6.684 1.597 1.00 93.44 87 LEU A O 1
ATOM 684 N N . ILE A 1 88 ? 0.778 -6.127 1.766 1.00 95.06 88 ILE A N 1
ATOM 685 C CA . ILE A 1 88 ? 0.960 -5.177 2.873 1.00 95.06 88 ILE A CA 1
ATOM 686 C C . ILE A 1 88 ? 1.650 -5.842 4.083 1.00 95.06 88 ILE A C 1
ATOM 688 O O . ILE A 1 88 ? 2.671 -5.312 4.524 1.00 95.06 88 ILE A O 1
ATOM 692 N N . PRO A 1 89 ? 1.214 -7.019 4.585 1.00 96.44 89 PRO A N 1
ATOM 693 C CA . PRO A 1 89 ? 1.891 -7.693 5.698 1.00 96.44 89 PRO A CA 1
ATOM 694 C C . PRO A 1 89 ? 3.359 -8.022 5.425 1.00 96.44 89 PRO A C 1
ATOM 696 O O . PRO A 1 89 ? 4.198 -7.870 6.309 1.00 96.44 89 PRO A O 1
ATOM 699 N N . LYS A 1 90 ? 3.696 -8.441 4.197 1.00 96.00 90 LYS A N 1
ATOM 700 C CA . LYS A 1 90 ? 5.089 -8.729 3.822 1.00 96.00 90 LYS A CA 1
ATOM 701 C C . LYS A 1 90 ? 5.961 -7.481 3.905 1.00 96.00 90 LYS A C 1
ATOM 703 O O . LYS A 1 90 ? 7.075 -7.569 4.406 1.00 96.00 90 LYS A O 1
ATOM 708 N N . ILE A 1 91 ? 5.456 -6.337 3.450 1.00 95.44 91 ILE A N 1
ATOM 709 C CA . ILE A 1 91 ? 6.187 -5.064 3.505 1.00 95.44 91 ILE A CA 1
ATOM 710 C C . ILE A 1 91 ? 6.356 -4.603 4.953 1.00 95.44 91 ILE A C 1
ATOM 712 O O . ILE A 1 91 ? 7.458 -4.223 5.340 1.00 95.44 91 ILE A O 1
ATOM 716 N N . ILE A 1 92 ? 5.305 -4.714 5.773 1.00 96.31 92 ILE A N 1
ATOM 717 C CA . ILE A 1 92 ? 5.372 -4.417 7.213 1.00 96.31 92 ILE A CA 1
ATOM 718 C C . ILE A 1 92 ? 6.454 -5.271 7.881 1.00 96.31 92 ILE A C 1
ATOM 720 O O . ILE A 1 92 ? 7.284 -4.730 8.601 1.00 96.31 92 ILE A O 1
ATOM 724 N N . LYS A 1 93 ? 6.499 -6.577 7.595 1.00 96.44 93 LYS A N 1
ATOM 725 C CA . LYS A 1 93 ? 7.478 -7.505 8.184 1.00 96.44 93 LYS A CA 1
ATOM 726 C C . LYS A 1 93 ? 8.915 -7.254 7.716 1.00 96.44 93 LYS A C 1
ATOM 728 O O . LYS A 1 93 ? 9.852 -7.524 8.455 1.00 96.44 93 LYS A O 1
ATOM 733 N N . ILE A 1 94 ? 9.101 -6.733 6.502 1.00 96.00 94 ILE A N 1
ATOM 734 C CA . ILE A 1 94 ? 10.421 -6.301 6.015 1.00 96.00 94 ILE A CA 1
ATOM 735 C C . ILE A 1 94 ? 10.865 -5.023 6.737 1.00 96.00 94 ILE A C 1
ATOM 737 O O . ILE A 1 94 ? 12.022 -4.927 7.137 1.00 96.00 94 ILE A O 1
ATOM 741 N N . LYS A 1 95 ? 9.958 -4.053 6.911 1.00 95.00 95 LYS A N 1
ATOM 742 C CA . LYS A 1 95 ? 10.262 -2.775 7.571 1.00 95.00 95 LYS A CA 1
ATOM 743 C C . LYS A 1 95 ? 10.469 -2.931 9.083 1.00 95.00 95 LYS A C 1
ATOM 745 O O . LYS A 1 95 ? 11.349 -2.289 9.648 1.00 95.00 95 LYS A O 1
ATOM 750 N N . TYR A 1 96 ? 9.679 -3.791 9.720 1.00 95.94 96 TYR A N 1
ATOM 751 C CA . TYR A 1 96 ? 9.706 -4.066 11.157 1.00 95.94 96 TYR A CA 1
ATOM 752 C C . TYR A 1 96 ? 9.854 -5.576 11.399 1.00 95.94 96 TYR A C 1
ATOM 754 O O . TYR A 1 96 ? 8.867 -6.273 11.661 1.00 95.94 96 TYR A O 1
ATOM 762 N N . PRO A 1 97 ? 11.079 -6.114 11.269 1.00 95.06 97 PRO A N 1
ATOM 763 C CA . PRO A 1 97 ? 11.339 -7.546 11.425 1.00 95.06 97 PRO A CA 1
ATOM 764 C C . PRO A 1 97 ? 11.169 -8.038 12.870 1.00 95.06 97 PRO A C 1
ATOM 766 O O . PRO A 1 97 ? 11.115 -9.243 13.101 1.00 95.06 97 PRO A O 1
ATOM 769 N N . ASP A 1 98 ? 11.099 -7.114 13.830 1.00 94.75 98 ASP A N 1
ATOM 770 C CA . ASP A 1 98 ? 10.889 -7.347 15.257 1.00 94.75 98 ASP A CA 1
ATOM 771 C C . ASP A 1 98 ? 9.433 -7.672 15.624 1.00 94.75 98 ASP A C 1
ATOM 773 O O . ASP A 1 98 ? 9.189 -8.194 16.711 1.00 94.75 98 ASP A O 1
ATOM 777 N N . LEU A 1 99 ? 8.472 -7.393 14.738 1.00 95.81 99 LEU A N 1
ATOM 778 C CA . LEU A 1 99 ? 7.056 -7.632 15.014 1.00 95.81 99 LEU A CA 1
ATOM 779 C C . LEU A 1 99 ? 6.679 -9.110 14.877 1.00 95.81 99 LEU A C 1
ATOM 781 O O . LEU A 1 99 ? 7.018 -9.787 13.901 1.00 95.81 99 LEU A O 1
ATOM 785 N N . SER A 1 100 ? 5.879 -9.588 15.826 1.00 97.00 100 SER A N 1
ATOM 786 C CA . SER A 1 100 ? 5.191 -10.875 15.720 1.00 97.00 100 SER A CA 1
ATOM 787 C C . SER A 1 100 ? 4.096 -10.848 14.645 1.00 97.00 100 SER A C 1
ATOM 789 O O . SER A 1 100 ? 3.593 -9.792 14.268 1.00 97.00 100 SER A O 1
ATOM 791 N N . ASP A 1 101 ? 3.654 -12.019 14.175 1.00 95.94 101 ASP A N 1
ATOM 792 C CA . ASP A 1 101 ? 2.599 -12.097 13.150 1.00 95.94 101 ASP A CA 1
ATOM 793 C C . ASP A 1 101 ? 1.270 -11.458 13.610 1.00 95.94 101 ASP A C 1
ATOM 795 O O . ASP A 1 101 ? 0.528 -10.905 12.797 1.00 95.94 101 ASP A O 1
ATOM 799 N N . ASN A 1 102 ? 0.989 -11.472 14.918 1.00 96.06 102 ASN A N 1
ATOM 800 C CA . ASN A 1 102 ? -0.174 -10.789 15.486 1.00 96.06 102 ASN A CA 1
ATOM 801 C C . ASN A 1 102 ? -0.034 -9.266 15.419 1.00 96.06 102 ASN A C 1
ATOM 803 O O . ASN A 1 102 ? -0.968 -8.597 14.980 1.00 96.06 102 ASN A O 1
ATOM 807 N N . GLU A 1 103 ? 1.131 -8.734 15.788 1.00 96.69 103 GLU A N 1
ATOM 808 C CA . GLU A 1 103 ? 1.417 -7.298 15.721 1.00 96.69 103 GLU A CA 1
ATOM 809 C C . GLU A 1 103 ? 1.454 -6.796 14.273 1.00 96.69 103 GLU A C 1
ATOM 811 O O . GLU A 1 103 ? 0.966 -5.707 13.980 1.00 96.69 103 GLU A O 1
ATOM 816 N N . VAL A 1 104 ? 1.962 -7.604 13.336 1.00 97.31 104 VAL A N 1
ATOM 817 C CA . VAL A 1 104 ? 1.892 -7.300 11.899 1.00 97.31 104 VAL A CA 1
ATOM 818 C C . VAL A 1 104 ? 0.438 -7.185 11.442 1.00 97.31 104 VAL A C 1
ATOM 820 O O . VAL A 1 104 ? 0.106 -6.246 10.720 1.00 97.31 104 VAL A O 1
ATOM 823 N N . GLU A 1 105 ? -0.440 -8.100 11.863 1.00 95.88 105 GLU A N 1
ATOM 824 C CA . GLU A 1 105 ? -1.868 -8.039 11.525 1.00 95.88 105 GLU A CA 1
ATOM 825 C C . GLU A 1 105 ? -2.561 -6.820 12.152 1.00 95.88 105 GLU A C 1
ATOM 827 O O . GLU A 1 105 ? -3.397 -6.197 11.499 1.00 95.88 105 GLU A O 1
ATOM 832 N N . GLU A 1 106 ? -2.201 -6.449 13.384 1.00 95.94 106 GLU A N 1
ATOM 833 C CA . GLU A 1 106 ? -2.668 -5.211 14.018 1.00 95.94 106 GLU A CA 1
ATOM 834 C C . GLU A 1 106 ? -2.271 -3.995 13.170 1.00 95.94 106 GLU A C 1
ATOM 836 O O . GLU A 1 106 ? -3.142 -3.263 12.697 1.00 95.94 106 GLU A O 1
ATOM 841 N N . VAL A 1 107 ? -0.976 -3.818 12.885 1.00 96.31 107 VAL A N 1
ATOM 842 C CA . VAL A 1 107 ? -0.478 -2.695 12.071 1.00 96.31 107 VAL A CA 1
ATOM 843 C C . VAL A 1 107 ? -1.141 -2.676 10.692 1.00 96.31 107 VAL A C 1
ATOM 845 O O . VAL A 1 107 ? -1.605 -1.628 10.243 1.00 96.31 107 VAL A O 1
ATOM 848 N N . ARG A 1 108 ? -1.249 -3.833 10.029 1.00 95.81 108 ARG A N 1
ATOM 849 C CA . ARG A 1 108 ? -1.897 -3.977 8.718 1.00 95.81 108 ARG A CA 1
ATOM 850 C C . ARG A 1 108 ? -3.334 -3.467 8.741 1.00 95.81 108 ARG A C 1
ATOM 852 O O . ARG A 1 108 ? -3.701 -2.693 7.859 1.00 95.81 108 ARG A O 1
ATOM 859 N N . GLN A 1 109 ? -4.143 -3.880 9.718 1.00 95.62 109 GLN A N 1
ATOM 860 C CA . GLN A 1 109 ? -5.536 -3.439 9.810 1.00 95.62 109 GLN A CA 1
ATOM 861 C C . GLN A 1 109 ? -5.635 -1.923 9.942 1.00 95.62 109 GLN A C 1
ATOM 863 O O . GLN A 1 109 ? -6.366 -1.297 9.177 1.00 95.62 109 GLN A O 1
ATOM 868 N N . HIS A 1 110 ? -4.860 -1.328 10.849 1.00 94.12 110 HIS A N 1
ATOM 869 C CA . HIS A 1 110 ? -4.873 0.119 11.071 1.00 94.12 110 HIS A CA 1
ATOM 870 C C . HIS A 1 110 ? -4.389 0.907 9.850 1.00 94.12 110 HIS A C 1
ATOM 872 O O . HIS A 1 110 ? -5.001 1.909 9.495 1.00 94.12 110 HIS A O 1
ATOM 878 N N . VAL A 1 111 ? -3.358 0.433 9.143 1.00 93.25 111 VAL A N 1
ATOM 879 C CA . VAL A 1 111 ? -2.881 1.058 7.896 1.00 93.25 111 VAL A CA 1
ATOM 880 C C . VAL A 1 111 ? -3.947 1.037 6.806 1.00 93.25 111 VAL A C 1
ATOM 882 O O . VAL A 1 111 ? -4.159 2.051 6.133 1.00 93.25 111 VAL A O 1
ATOM 885 N N . VAL A 1 112 ? -4.604 -0.110 6.605 1.00 93.00 112 VAL A N 1
ATOM 886 C CA . VAL A 1 112 ? -5.634 -0.263 5.567 1.00 93.00 112 VAL A CA 1
ATOM 887 C C . VAL A 1 112 ? -6.847 0.596 5.914 1.00 93.00 112 VAL A C 1
ATOM 889 O O . VAL A 1 112 ? -7.314 1.342 5.057 1.00 93.00 112 VAL A O 1
ATOM 892 N N . VAL A 1 113 ? -7.310 0.554 7.165 1.00 92.81 113 VAL A N 1
ATOM 893 C CA . VAL A 1 113 ? -8.399 1.403 7.668 1.00 92.81 113 VAL A CA 1
ATOM 894 C C . VAL A 1 113 ? -8.080 2.877 7.448 1.00 92.81 113 VAL A C 1
ATOM 896 O O . VAL A 1 113 ? -8.848 3.569 6.786 1.00 92.81 113 VAL A O 1
ATOM 899 N N . ASP A 1 114 ? -6.941 3.356 7.948 1.00 90.88 114 ASP A N 1
ATOM 900 C CA . ASP A 1 114 ? -6.576 4.770 7.857 1.00 90.88 114 ASP A CA 1
ATOM 901 C C . ASP A 1 114 ? -6.487 5.231 6.398 1.00 90.88 114 ASP A C 1
ATOM 903 O O . ASP A 1 114 ? -6.935 6.322 6.057 1.00 90.88 114 ASP A O 1
ATOM 907 N N . SER A 1 115 ? -5.973 4.378 5.509 1.00 88.94 115 SER A N 1
ATOM 908 C CA . SER A 1 115 ? -5.877 4.680 4.079 1.00 88.94 115 SER A CA 1
ATOM 909 C C . SER A 1 115 ? -7.241 4.689 3.383 1.00 88.94 115 SER A C 1
ATOM 911 O O . SER A 1 115 ? -7.527 5.613 2.629 1.00 88.94 115 SER A O 1
ATOM 913 N N . VAL A 1 116 ? -8.106 3.703 3.635 1.00 89.06 116 VAL A N 1
ATOM 914 C CA . VAL A 1 116 ? -9.434 3.623 3.005 1.00 89.06 116 VAL A CA 1
ATOM 915 C C . VAL A 1 116 ? -10.348 4.749 3.491 1.00 89.06 116 VAL A C 1
ATOM 917 O O . VAL A 1 116 ? -11.038 5.363 2.680 1.00 89.06 116 VAL A O 1
ATOM 920 N N . ILE A 1 117 ? -10.337 5.044 4.794 1.00 88.19 117 ILE A N 1
ATOM 921 C CA . ILE A 1 117 ? -11.211 6.059 5.386 1.00 88.19 117 ILE A CA 1
ATOM 922 C C . ILE A 1 117 ? -10.771 7.473 5.001 1.00 88.19 117 ILE A C 1
ATOM 924 O O . ILE A 1 117 ? -11.618 8.270 4.609 1.00 88.19 117 ILE A O 1
ATOM 928 N N . LYS A 1 118 ? -9.469 7.796 5.062 1.00 84.50 118 LYS A N 1
ATOM 929 C CA . LYS A 1 118 ? -8.977 9.138 4.686 1.00 84.50 118 LYS A CA 1
ATOM 930 C C . LYS A 1 118 ? -9.139 9.440 3.200 1.00 84.50 118 LYS A C 1
ATOM 932 O O . LYS A 1 118 ? -9.328 10.595 2.843 1.00 84.50 118 LYS A O 1
ATOM 937 N N . ASN A 1 119 ? -9.088 8.412 2.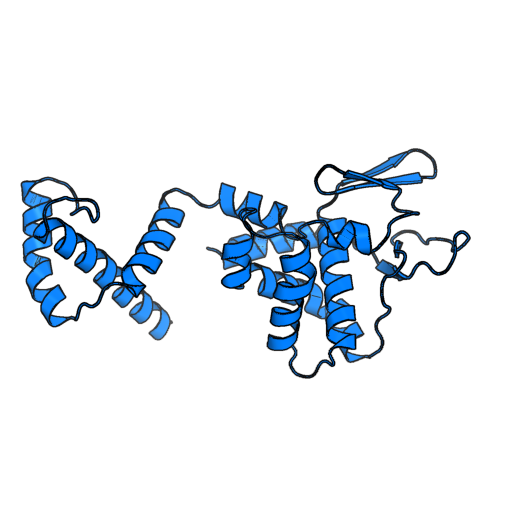356 1.00 80.31 119 ASN A N 1
ATOM 938 C CA . ASN A 1 119 ? -9.358 8.550 0.926 1.00 80.31 119 ASN A CA 1
ATOM 939 C C . ASN A 1 119 ? -10.873 8.550 0.619 1.00 80.31 119 ASN A C 1
ATOM 941 O O . ASN A 1 119 ? -11.274 8.803 -0.515 1.00 80.31 119 ASN A O 1
ATOM 945 N N . GLY A 1 120 ? -11.729 8.220 1.588 1.00 81.19 120 GLY A N 1
ATOM 946 C CA . GLY A 1 120 ? -13.178 8.206 1.422 1.00 81.19 120 GLY A CA 1
ATOM 947 C C . GLY A 1 120 ? -13.811 9.583 1.620 1.00 81.19 120 GLY A C 1
ATOM 948 O O . GLY A 1 120 ? -13.308 10.426 2.358 1.00 81.19 120 GLY A O 1
ATOM 949 N N . GLU A 1 121 ? -14.968 9.800 0.996 1.00 83.56 121 GLU A N 1
ATOM 950 C CA . GLU A 1 121 ? -15.774 10.998 1.251 1.00 83.56 121 GLU A CA 1
ATOM 951 C C . GLU A 1 121 ? -16.739 10.728 2.404 1.00 83.56 121 GLU A C 1
ATOM 953 O O . GLU A 1 121 ? -17.648 9.901 2.274 1.00 83.56 121 GLU A O 1
ATOM 958 N N . ILE A 1 122 ? -16.565 11.440 3.517 1.00 84.12 122 ILE A N 1
ATOM 959 C CA . ILE A 1 122 ? -17.491 11.392 4.650 1.00 84.12 122 ILE A CA 1
ATOM 960 C C . ILE A 1 122 ? -18.570 12.461 4.460 1.00 84.12 122 ILE A C 1
ATOM 962 O O . ILE A 1 122 ? -18.265 13.628 4.216 1.00 84.12 122 ILE A O 1
ATOM 966 N N . LYS A 1 123 ? -19.837 12.062 4.575 1.00 83.62 123 LYS A N 1
ATOM 967 C CA . LYS A 1 123 ? -21.002 12.951 4.532 1.00 83.62 123 LYS A CA 1
ATOM 968 C C . LYS A 1 123 ? -21.871 12.727 5.757 1.00 83.62 123 LYS A C 1
ATOM 970 O O . LYS A 1 123 ? -22.179 11.589 6.101 1.00 83.62 123 LYS A O 1
ATOM 975 N N . GLU A 1 124 ? -22.297 13.814 6.379 1.00 82.62 124 GLU A N 1
ATOM 976 C CA . GLU A 1 124 ? -23.211 13.780 7.520 1.00 82.62 124 GLU A CA 1
ATOM 977 C C . GLU A 1 124 ? -24.637 14.061 7.042 1.00 82.62 124 GLU A C 1
ATOM 979 O O . GLU A 1 124 ? -24.867 14.963 6.233 1.00 82.62 124 GLU A O 1
ATOM 984 N N . ALA A 1 125 ? -25.594 13.260 7.506 1.00 78.56 125 ALA A N 1
ATOM 985 C CA . ALA A 1 125 ? -27.010 13.438 7.218 1.00 78.56 125 ALA A CA 1
ATOM 986 C C . ALA A 1 125 ? -27.820 13.176 8.494 1.00 78.56 125 ALA A C 1
ATOM 988 O O . ALA A 1 125 ? -28.043 12.027 8.883 1.00 78.56 125 ALA A O 1
ATOM 989 N N . GLY A 1 126 ? -28.254 14.259 9.146 1.00 80.31 126 GLY A N 1
ATOM 990 C CA . GLY A 1 126 ? -28.875 14.196 10.470 1.00 80.31 126 GLY A CA 1
ATOM 991 C C . GLY A 1 126 ? -27.880 13.698 11.520 1.00 80.31 126 GLY A C 1
ATOM 992 O O . GLY A 1 126 ? -26.741 14.152 11.545 1.00 80.31 126 GLY A O 1
ATOM 993 N N . ASP A 1 127 ? -28.296 12.728 12.334 1.00 79.31 127 ASP A N 1
ATOM 994 C CA . ASP A 1 127 ? -27.462 12.129 13.390 1.00 79.31 127 ASP A CA 1
ATOM 995 C C . ASP A 1 127 ? -26.524 11.017 12.885 1.00 79.31 127 ASP A C 1
ATOM 997 O O . ASP A 1 127 ? -25.816 10.395 13.675 1.00 79.31 127 ASP A O 1
ATOM 1001 N N . LYS A 1 128 ? -26.529 10.727 11.576 1.00 81.69 128 LYS A N 1
ATOM 1002 C CA . LYS A 1 128 ? -25.737 9.649 10.974 1.00 81.69 128 LYS A CA 1
ATOM 1003 C C . LYS A 1 128 ? -24.617 10.177 10.094 1.00 81.69 128 LYS A C 1
ATOM 1005 O O . LYS A 1 128 ? -24.776 11.163 9.369 1.00 81.69 128 LYS A O 1
ATOM 1010 N N . ARG A 1 129 ? -23.500 9.450 10.094 1.00 85.12 129 ARG A N 1
ATOM 1011 C CA . ARG A 1 129 ? -22.342 9.726 9.240 1.00 85.12 129 ARG A CA 1
ATOM 1012 C C . ARG A 1 129 ? -22.163 8.586 8.251 1.00 85.12 129 ARG A C 1
ATOM 1014 O O . ARG A 1 129 ? -22.120 7.420 8.628 1.00 85.12 129 ARG A O 1
ATOM 1021 N N . PHE A 1 130 ? -22.025 8.925 6.982 1.00 87.44 130 PHE A N 1
ATOM 1022 C CA . PHE A 1 130 ? -21.832 7.966 5.907 1.00 87.44 130 PHE A CA 1
ATOM 1023 C C . PHE A 1 130 ? -20.476 8.168 5.260 1.00 87.44 130 PHE A C 1
ATOM 1025 O O . PHE A 1 130 ? -20.012 9.299 5.131 1.00 87.44 130 PHE A O 1
ATOM 1032 N N . ILE A 1 131 ? -19.866 7.080 4.806 1.00 87.25 131 ILE A N 1
ATOM 1033 C CA . ILE A 1 131 ? -18.639 7.127 4.024 1.00 87.25 131 ILE A CA 1
ATOM 1034 C C . ILE A 1 131 ? -18.851 6.506 2.653 1.00 87.25 131 ILE A C 1
ATOM 1036 O O . ILE A 1 131 ? -19.424 5.421 2.509 1.00 87.25 131 ILE A O 1
ATOM 1040 N N . ARG A 1 132 ? -18.361 7.204 1.629 1.00 85.44 132 ARG A N 1
ATOM 1041 C CA . ARG A 1 132 ? -18.254 6.673 0.278 1.00 85.44 132 ARG A CA 1
ATOM 1042 C C . ARG A 1 132 ? -16.836 6.163 0.040 1.00 85.44 132 ARG A C 1
ATOM 1044 O O . ARG A 1 132 ? -15.895 6.950 0.022 1.00 85.44 132 ARG A O 1
ATOM 1051 N N . MET A 1 133 ? -16.692 4.856 -0.167 1.00 82.19 133 MET A N 1
ATOM 1052 C CA . MET A 1 133 ? -15.403 4.186 -0.380 1.00 82.19 133 MET A CA 1
ATOM 1053 C C . MET A 1 133 ? -15.494 3.284 -1.612 1.00 82.19 133 MET A C 1
ATOM 1055 O O . MET A 1 133 ? -16.327 2.381 -1.641 1.00 82.19 133 MET A O 1
ATOM 1059 N N . ALA A 1 134 ? -14.664 3.528 -2.633 1.00 70.31 134 ALA A N 1
ATOM 1060 C CA . ALA A 1 134 ? -14.558 2.693 -3.841 1.00 70.31 134 ALA A CA 1
ATOM 1061 C C . ALA A 1 134 ? -15.917 2.241 -4.433 1.00 70.31 134 ALA A C 1
ATOM 1063 O O . ALA A 1 134 ? -16.145 1.063 -4.695 1.00 70.31 134 ALA A O 1
ATOM 1064 N N . GLY A 1 135 ? -16.855 3.181 -4.599 1.00 69.75 135 GLY A N 1
ATOM 1065 C CA . GLY A 1 135 ? -18.187 2.909 -5.159 1.00 69.75 135 GLY A CA 1
ATOM 1066 C C . GLY A 1 135 ? -19.234 2.382 -4.167 1.00 69.75 135 GLY A C 1
ATOM 1067 O O . GLY A 1 135 ? -20.405 2.322 -4.524 1.00 69.75 135 GLY A O 1
ATOM 1068 N N . SER A 1 136 ? -18.855 2.080 -2.923 1.00 75.69 136 SER A N 1
ATOM 1069 C CA . SER A 1 136 ? -19.773 1.692 -1.843 1.00 75.69 136 SER A CA 1
ATOM 1070 C C . SER A 1 136 ? -20.150 2.893 -0.974 1.00 75.69 136 SER A C 1
ATOM 1072 O O . SER A 1 136 ? -19.318 3.769 -0.744 1.00 75.69 136 SER A O 1
ATOM 1074 N N . PHE A 1 137 ? -21.388 2.927 -0.478 1.00 84.00 137 PHE A N 1
ATOM 1075 C CA . PHE A 1 137 ? -21.889 3.928 0.469 1.00 84.00 137 PHE A CA 1
ATOM 1076 C C . PHE A 1 137 ? -22.333 3.218 1.747 1.00 84.00 137 PHE A C 1
ATOM 1078 O O . PHE A 1 137 ? -23.209 2.356 1.694 1.00 84.00 137 PHE A O 1
ATOM 1085 N N . VAL A 1 138 ? -21.680 3.524 2.866 1.00 85.88 138 VAL A N 1
ATOM 1086 C CA . VAL A 1 138 ? -21.763 2.727 4.099 1.00 85.88 138 VAL A CA 1
ATOM 1087 C C . VAL A 1 138 ? -21.972 3.648 5.295 1.00 85.88 138 VAL A C 1
ATOM 1089 O O . VAL A 1 138 ? -21.378 4.723 5.355 1.00 85.88 138 VAL A O 1
ATOM 1092 N N . ASP A 1 139 ? -22.802 3.223 6.247 1.00 88.00 139 ASP A N 1
ATOM 1093 C CA . ASP A 1 139 ? -22.938 3.877 7.552 1.00 88.00 139 ASP A CA 1
ATOM 1094 C C . ASP A 1 139 ? -21.633 3.686 8.351 1.00 88.00 139 ASP A C 1
ATOM 1096 O O . ASP A 1 139 ? -21.211 2.554 8.605 1.00 88.00 139 ASP A O 1
ATOM 1100 N N . ILE A 1 140 ? -20.965 4.788 8.708 1.00 84.25 140 ILE A N 1
ATOM 1101 C CA . ILE A 1 140 ? -19.683 4.767 9.434 1.00 84.25 140 ILE A CA 1
ATOM 1102 C C . ILE A 1 140 ? -19.856 4.113 10.797 1.00 84.25 140 ILE A C 1
ATOM 1104 O O . ILE A 1 140 ? -18.943 3.439 11.273 1.00 84.25 140 ILE A O 1
ATOM 1108 N N . ASP A 1 141 ? -21.022 4.282 11.416 1.00 82.06 141 ASP A N 1
ATOM 1109 C CA . ASP A 1 141 ? -21.264 3.746 12.743 1.00 82.06 141 ASP A CA 1
ATOM 1110 C C . ASP A 1 141 ? -21.481 2.224 12.704 1.00 82.06 141 ASP A C 1
ATOM 1112 O O . ASP A 1 141 ? -21.408 1.587 13.753 1.00 82.06 141 ASP A O 1
ATOM 1116 N N . ASP A 1 142 ? -21.671 1.607 11.529 1.00 84.12 142 ASP A N 1
ATOM 1117 C CA . ASP A 1 142 ? -21.873 0.158 11.357 1.00 84.12 142 ASP A CA 1
ATOM 1118 C C . ASP A 1 142 ? -20.758 -0.557 10.569 1.00 84.12 142 ASP A C 1
ATOM 1120 O O . ASP A 1 142 ? -20.894 -1.718 10.179 1.00 84.12 142 ASP A O 1
ATOM 1124 N N . ILE A 1 143 ? -19.628 0.113 10.341 1.00 88.94 143 ILE A N 1
ATOM 1125 C CA . ILE A 1 143 ? -18.560 -0.407 9.486 1.00 88.94 143 ILE A CA 1
ATOM 1126 C C . ILE A 1 143 ? -17.838 -1.633 10.086 1.00 88.94 143 ILE A C 1
ATOM 1128 O O . ILE A 1 143 ? -17.513 -1.693 11.278 1.00 88.94 143 ILE A O 1
ATOM 1132 N N . HIS A 1 144 ? -17.548 -2.620 9.229 1.00 91.50 144 HIS A N 1
ATOM 1133 C CA . HIS A 1 144 ? -16.833 -3.855 9.574 1.00 91.50 144 HIS A CA 1
ATOM 1134 C C . HIS A 1 144 ? -15.476 -3.934 8.868 1.00 91.50 144 HIS A C 1
ATOM 1136 O O . HIS A 1 144 ? -15.354 -3.549 7.702 1.00 91.50 144 HIS A O 1
ATOM 1142 N N . ILE A 1 145 ? -14.470 -4.502 9.538 1.00 91.12 145 ILE A N 1
ATOM 1143 C CA . ILE A 1 145 ? -13.117 -4.659 8.980 1.00 91.12 145 ILE A CA 1
ATOM 1144 C C . ILE A 1 145 ? -13.097 -5.476 7.677 1.00 91.12 145 ILE A C 1
ATOM 1146 O O . ILE A 1 145 ? -12.319 -5.191 6.771 1.00 91.12 145 ILE A O 1
ATOM 1150 N N . ASP A 1 146 ? -13.995 -6.449 7.534 1.00 91.19 146 ASP A N 1
ATOM 1151 C CA . ASP A 1 146 ? -14.083 -7.284 6.327 1.00 91.19 146 ASP A CA 1
ATOM 1152 C C . ASP A 1 146 ? -14.506 -6.505 5.085 1.00 91.19 146 ASP A C 1
ATOM 1154 O O . ASP A 1 146 ? -14.036 -6.798 3.987 1.00 91.19 146 ASP A O 1
ATOM 1158 N N . LEU A 1 147 ? -15.354 -5.488 5.250 1.00 90.06 147 LEU A N 1
ATOM 1159 C CA . LEU A 1 147 ? -15.726 -4.610 4.146 1.00 90.06 147 LEU A CA 1
ATOM 1160 C C . LEU A 1 147 ? -14.521 -3.783 3.691 1.00 90.06 147 LEU A C 1
ATOM 1162 O O . LEU A 1 147 ? -14.268 -3.651 2.497 1.00 90.06 147 LEU A O 1
ATOM 1166 N N . ILE A 1 148 ? -13.745 -3.288 4.653 1.00 90.25 148 ILE A N 1
ATOM 1167 C CA . ILE A 1 148 ? -12.523 -2.521 4.404 1.00 90.25 148 ILE A CA 1
ATOM 1168 C C . ILE A 1 148 ? -11.470 -3.392 3.703 1.00 90.25 148 ILE A C 1
ATOM 1170 O O . ILE A 1 148 ? -10.833 -2.943 2.754 1.00 90.25 148 ILE A O 1
ATOM 1174 N N . ASN A 1 149 ? -11.337 -4.665 4.093 1.00 90.44 149 ASN A N 1
ATOM 1175 C CA . ASN A 1 149 ? -10.394 -5.610 3.483 1.00 90.44 149 ASN A CA 1
ATOM 1176 C C . ASN A 1 149 ? -10.675 -5.905 1.996 1.00 90.44 149 ASN A C 1
ATOM 1178 O O . ASN A 1 149 ? -9.783 -6.402 1.309 1.00 90.44 149 ASN A O 1
ATOM 1182 N N . ARG A 1 150 ? -11.875 -5.596 1.491 1.00 89.44 150 ARG A N 1
ATOM 1183 C CA . ARG A 1 150 ? -12.249 -5.755 0.073 1.00 89.44 150 ARG A CA 1
ATOM 1184 C C . ARG A 1 150 ? -11.969 -4.516 -0.774 1.00 89.44 150 ARG A C 1
ATOM 1186 O O . ARG A 1 150 ? -12.210 -4.524 -1.978 1.00 89.44 150 ARG A O 1
ATOM 1193 N N . ILE A 1 151 ? -11.470 -3.448 -0.162 1.00 88.50 151 ILE A N 1
ATOM 1194 C CA . ILE A 1 151 ? -11.176 -2.184 -0.830 1.00 88.50 151 ILE A CA 1
ATOM 1195 C C . ILE A 1 151 ? -9.663 -2.061 -0.983 1.00 88.50 151 ILE A C 1
ATOM 1197 O O . ILE A 1 151 ? -8.916 -2.332 -0.046 1.00 88.50 151 ILE A O 1
ATOM 1201 N N . ASN A 1 152 ? -9.199 -1.640 -2.162 1.00 88.88 152 ASN A N 1
ATOM 1202 C CA . ASN A 1 152 ? -7.791 -1.316 -2.363 1.00 88.88 152 ASN A CA 1
ATOM 1203 C C . ASN A 1 152 ? -7.479 0.045 -1.699 1.00 88.88 152 ASN A C 1
ATOM 1205 O O . ASN A 1 152 ? -7.949 1.073 -2.200 1.00 88.88 152 ASN A O 1
ATOM 1209 N N . PRO A 1 153 ? -6.671 0.089 -0.621 1.00 87.75 153 PRO A N 1
ATOM 1210 C CA . PRO A 1 153 ? -6.369 1.325 0.108 1.00 87.75 153 PRO A CA 1
ATOM 1211 C C . PRO A 1 153 ? -5.614 2.371 -0.721 1.00 87.75 153 PRO A C 1
ATOM 1213 O O . PRO A 1 153 ? -5.632 3.551 -0.376 1.00 87.75 153 PRO A O 1
ATOM 1216 N N . PHE A 1 154 ? -4.963 1.966 -1.816 1.00 85.00 154 PHE A N 1
ATOM 1217 C CA . PHE A 1 154 ? -4.073 2.819 -2.607 1.00 85.00 154 PHE A CA 1
ATOM 1218 C C . PHE A 1 154 ? -4.578 3.081 -4.032 1.00 85.00 154 PHE A C 1
ATOM 1220 O O . PHE A 1 154 ? -3.821 3.554 -4.878 1.00 85.00 154 PHE A O 1
ATOM 1227 N N . GLN A 1 155 ? -5.859 2.819 -4.307 1.00 80.31 155 GLN A N 1
ATOM 1228 C CA . GLN A 1 155 ? -6.444 3.033 -5.634 1.00 80.31 155 GLN A CA 1
ATOM 1229 C C . GLN A 1 155 ? -6.316 4.494 -6.104 1.00 80.31 155 GLN A C 1
ATOM 1231 O O . GLN A 1 155 ? -5.865 4.746 -7.217 1.00 80.31 155 GLN A O 1
ATOM 1236 N N . GLN A 1 156 ? -6.636 5.468 -5.244 1.00 76.75 156 GLN A N 1
ATOM 1237 C CA . GLN A 1 156 ? -6.494 6.893 -5.577 1.00 76.75 156 GLN A CA 1
ATOM 1238 C C . GLN A 1 156 ? -5.035 7.310 -5.769 1.00 76.75 156 GLN A C 1
ATOM 1240 O O . GLN A 1 156 ? -4.728 8.067 -6.688 1.00 76.75 156 GLN A O 1
ATOM 1245 N N . ALA A 1 157 ? -4.124 6.770 -4.950 1.00 73.44 157 ALA A N 1
ATOM 1246 C CA . ALA A 1 157 ? -2.692 6.993 -5.118 1.00 73.44 157 ALA A CA 1
ATOM 1247 C C . ALA A 1 157 ? -2.240 6.568 -6.518 1.00 73.44 157 ALA A C 1
ATOM 1249 O O . ALA A 1 157 ? -1.539 7.311 -7.202 1.00 73.44 157 ALA A O 1
ATOM 1250 N N . PHE A 1 158 ? -2.707 5.404 -6.975 1.00 72.06 158 PHE A N 1
ATOM 1251 C CA . PHE A 1 158 ? -2.466 4.931 -8.329 1.00 72.06 158 PHE A CA 1
ATOM 1252 C C . PHE A 1 158 ? -3.132 5.805 -9.394 1.00 72.06 158 PHE A C 1
ATOM 1254 O O . PHE A 1 158 ? -2.512 6.075 -10.416 1.00 72.06 158 PHE A O 1
ATOM 1261 N N . GLU A 1 159 ? -4.362 6.276 -9.204 1.00 73.12 159 GLU A N 1
ATOM 1262 C CA . GLU A 1 159 ? -5.001 7.185 -10.164 1.00 73.12 159 GLU A CA 1
ATOM 1263 C C . GLU A 1 159 ? -4.215 8.488 -10.331 1.00 73.12 159 GLU A C 1
ATOM 1265 O O . GLU A 1 159 ? -4.022 8.957 -11.448 1.00 73.12 159 GLU A O 1
ATOM 1270 N N . ILE A 1 160 ? -3.708 9.054 -9.239 1.00 68.81 160 ILE A N 1
ATOM 1271 C CA . ILE A 1 160 ? -2.877 10.261 -9.270 1.00 68.81 160 ILE A CA 1
ATOM 1272 C C . ILE A 1 160 ? -1.519 9.958 -9.916 1.00 68.81 160 ILE A C 1
ATOM 1274 O O . ILE A 1 160 ? -1.057 10.708 -10.782 1.00 68.81 160 ILE A O 1
ATOM 1278 N N . LEU A 1 161 ? -0.890 8.834 -9.559 1.00 63.88 161 LEU A N 1
ATOM 1279 C CA . LEU A 1 161 ? 0.355 8.375 -10.179 1.00 63.88 161 LEU A CA 1
ATOM 1280 C C . LEU A 1 161 ? 0.167 8.141 -11.682 1.00 63.88 161 LEU A C 1
ATOM 1282 O O . LEU A 1 161 ? 0.920 8.676 -12.477 1.00 63.88 161 LEU A O 1
ATOM 1286 N N . SER A 1 162 ? -0.864 7.418 -12.105 1.00 63.25 162 SER A N 1
ATOM 1287 C CA . SER A 1 162 ? -1.141 7.121 -13.517 1.00 63.25 162 SER A CA 1
ATOM 1288 C C . SER A 1 162 ? -1.516 8.363 -14.326 1.00 63.25 162 SER A C 1
ATOM 1290 O O . SER A 1 162 ? -1.083 8.484 -15.469 1.00 63.25 162 SER A O 1
ATOM 1292 N N . LYS A 1 163 ? -2.234 9.328 -13.736 1.00 64.44 163 LYS A N 1
ATOM 1293 C CA . LYS A 1 163 ? -2.517 10.633 -14.363 1.00 64.44 163 LYS A CA 1
ATOM 1294 C C . LYS A 1 163 ? -1.266 11.514 -14.476 1.00 64.44 163 LYS A C 1
ATOM 1296 O O . LYS A 1 163 ? -1.158 12.296 -15.416 1.00 64.44 163 LYS A O 1
ATOM 1301 N N . SER A 1 164 ? -0.312 11.384 -13.550 1.00 54.19 164 SER A N 1
ATOM 1302 C CA . SER A 1 164 ? 0.981 12.095 -13.588 1.00 54.19 164 SER A CA 1
ATOM 1303 C C . SER A 1 164 ? 2.070 11.356 -14.382 1.00 54.19 164 SER A C 1
ATOM 1305 O O . SER A 1 164 ? 3.088 11.947 -14.761 1.00 54.19 164 SER A O 1
ATOM 1307 N N . VAL A 1 165 ? 1.850 10.079 -14.703 1.00 54.12 165 VAL A N 1
ATOM 1308 C CA . VAL A 1 165 ? 2.691 9.268 -15.584 1.00 54.12 165 VAL A CA 1
ATOM 1309 C C . VAL A 1 165 ? 2.446 9.710 -17.028 1.00 54.12 165 VAL A C 1
ATOM 1311 O O . VAL A 1 165 ? 1.544 9.274 -17.735 1.00 54.12 165 VAL A O 1
ATOM 1314 N N . THR A 1 166 ? 3.297 10.621 -17.482 1.00 57.53 166 THR A N 1
ATOM 1315 C CA . THR A 1 166 ? 3.351 11.042 -18.884 1.00 57.53 166 THR A CA 1
ATOM 1316 C C . THR A 1 166 ? 3.904 9.917 -19.767 1.00 57.53 166 THR A C 1
ATOM 1318 O O . THR A 1 166 ? 4.610 9.024 -19.292 1.00 57.53 166 THR A O 1
ATOM 1321 N N . THR A 1 167 ? 3.674 9.982 -21.084 1.00 60.22 167 THR A N 1
ATOM 1322 C CA . THR A 1 167 ? 4.320 9.090 -22.075 1.00 60.22 167 THR A CA 1
ATOM 1323 C C . THR A 1 167 ? 5.835 8.996 -21.874 1.00 60.22 167 THR A C 1
ATOM 1325 O O . THR A 1 167 ? 6.426 7.937 -22.069 1.00 60.22 167 THR A O 1
ATOM 1328 N N . LYS A 1 168 ? 6.459 10.077 -21.395 1.00 60.66 168 LYS A N 1
ATOM 1329 C CA . LYS A 1 168 ? 7.874 10.131 -21.018 1.00 60.66 168 LYS A CA 1
ATOM 1330 C C . LYS A 1 168 ? 8.216 9.223 -19.829 1.00 60.66 168 LYS A C 1
ATOM 1332 O O . LYS A 1 168 ? 9.248 8.565 -19.868 1.00 60.66 168 LYS A O 1
ATOM 1337 N N . VAL A 1 169 ? 7.373 9.153 -18.796 1.00 63.59 169 VAL A N 1
ATOM 1338 C CA . VAL A 1 169 ? 7.580 8.272 -17.629 1.00 63.59 169 VAL A CA 1
ATOM 1339 C C . VAL A 1 169 ? 7.344 6.809 -18.002 1.00 63.59 169 VAL A C 1
ATOM 1341 O O . VAL A 1 169 ? 8.183 5.972 -17.679 1.00 63.59 169 VAL A O 1
ATOM 1344 N N . LEU A 1 170 ? 6.280 6.503 -18.757 1.00 62.47 170 LEU A N 1
ATOM 1345 C CA . LEU A 1 170 ? 6.063 5.153 -19.304 1.00 62.47 170 LEU A CA 1
ATOM 1346 C C . LEU A 1 170 ? 7.254 4.692 -20.135 1.00 62.47 170 LEU A C 1
ATOM 1348 O O . LEU A 1 170 ? 7.711 3.562 -19.980 1.00 62.47 170 LEU A O 1
ATOM 1352 N N . LYS A 1 171 ? 7.794 5.583 -20.974 1.00 65.75 171 LYS A N 1
ATOM 1353 C CA . LYS A 1 171 ? 8.962 5.277 -21.793 1.00 65.75 171 LYS A CA 1
ATOM 1354 C C . LYS A 1 171 ? 10.192 4.968 -20.942 1.00 65.75 171 LYS A C 1
ATOM 1356 O O . LYS A 1 171 ? 10.904 4.026 -21.248 1.00 65.75 171 LYS A O 1
ATOM 1361 N N . VAL A 1 172 ? 10.408 5.700 -19.849 1.00 67.81 172 VAL A N 1
ATOM 1362 C CA . VAL A 1 172 ? 11.513 5.432 -18.913 1.00 67.81 172 VAL A CA 1
ATOM 1363 C C . VAL A 1 172 ? 11.346 4.089 -18.196 1.00 67.81 172 VAL A C 1
ATOM 1365 O O . VAL A 1 172 ? 12.329 3.370 -18.045 1.00 67.81 172 VAL A O 1
ATOM 1368 N N . ILE A 1 173 ? 10.128 3.736 -17.771 1.00 68.00 173 ILE A N 1
ATOM 1369 C CA . ILE A 1 173 ? 9.848 2.431 -17.148 1.00 68.00 173 ILE A CA 1
ATOM 1370 C C . ILE A 1 173 ? 10.084 1.302 -18.158 1.00 68.00 173 ILE A C 1
ATOM 1372 O O . ILE A 1 173 ? 10.739 0.313 -17.835 1.00 68.00 173 ILE A O 1
ATOM 1376 N N . GLN A 1 174 ? 9.587 1.462 -19.387 1.00 65.94 174 GLN A N 1
ATOM 1377 C CA . GLN A 1 174 ? 9.788 0.495 -20.462 1.00 65.94 174 GLN A CA 1
ATOM 1378 C C . GLN A 1 174 ? 11.280 0.310 -20.775 1.00 65.94 174 GLN A C 1
ATOM 1380 O O . GLN A 1 174 ? 11.747 -0.827 -20.793 1.00 65.94 174 GLN A O 1
ATOM 1385 N N . ASP A 1 175 ? 12.020 1.412 -20.938 1.00 70.69 175 ASP A N 1
ATOM 1386 C CA . ASP A 1 175 ? 13.460 1.391 -21.208 1.00 70.69 175 ASP A CA 1
ATOM 1387 C C . ASP A 1 175 ? 14.216 0.663 -20.076 1.00 70.69 175 ASP A C 1
ATOM 1389 O O . ASP A 1 175 ? 15.114 -0.123 -20.353 1.00 70.69 175 ASP A O 1
ATOM 1393 N N . HIS A 1 176 ? 13.831 0.843 -18.807 1.00 71.12 176 HIS A N 1
ATOM 1394 C CA . HIS A 1 176 ? 14.477 0.168 -17.671 1.00 71.12 176 HIS A CA 1
ATOM 1395 C C . HIS A 1 176 ? 14.191 -1.347 -17.629 1.00 71.12 176 HIS A C 1
ATOM 1397 O O . HIS A 1 176 ? 15.091 -2.159 -17.402 1.00 71.12 176 HIS A O 1
ATOM 1403 N N . ILE A 1 177 ? 12.948 -1.760 -17.909 1.00 71.50 177 ILE A N 1
ATOM 1404 C CA . ILE A 1 177 ? 12.593 -3.185 -18.017 1.00 71.50 177 ILE A CA 1
ATOM 1405 C C . ILE A 1 177 ? 13.352 -3.837 -19.179 1.00 71.50 177 ILE A C 1
ATOM 1407 O O . ILE A 1 177 ? 13.850 -4.953 -19.038 1.00 71.50 177 ILE A O 1
ATOM 1411 N N . GLU A 1 178 ? 13.457 -3.156 -20.319 1.00 74.12 178 GLU A N 1
ATOM 1412 C CA . GLU A 1 178 ? 14.203 -3.639 -21.482 1.00 74.12 178 GLU A CA 1
ATOM 1413 C C . GLU A 1 178 ? 15.709 -3.711 -21.188 1.00 74.12 178 GLU A C 1
ATOM 1415 O O . GLU A 1 178 ? 16.314 -4.747 -21.457 1.00 74.12 178 GLU A O 1
ATOM 1420 N N . ALA A 1 179 ? 16.290 -2.700 -20.527 1.00 76.75 179 ALA A N 1
ATOM 1421 C CA . ALA A 1 179 ? 17.689 -2.693 -20.083 1.00 76.75 179 ALA A CA 1
ATOM 1422 C C . ALA A 1 179 ? 18.041 -3.921 -19.236 1.00 76.75 179 ALA A C 1
ATOM 1424 O O . ALA A 1 179 ? 19.060 -4.560 -19.477 1.00 76.75 179 ALA A O 1
ATOM 1425 N N . SER A 1 180 ? 17.164 -4.310 -18.302 1.00 72.25 180 SER A N 1
ATOM 1426 C CA . SER A 1 180 ? 17.381 -5.489 -17.448 1.00 72.25 180 SER A CA 1
ATOM 1427 C C . SER A 1 180 ? 17.470 -6.817 -18.219 1.00 72.25 180 SER A C 1
ATOM 1429 O O . SER A 1 180 ? 18.004 -7.799 -17.706 1.00 72.25 180 SER A O 1
ATOM 1431 N N . ARG A 1 181 ? 16.943 -6.863 -19.451 1.00 77.69 181 ARG A N 1
ATOM 1432 C CA . ARG A 1 181 ? 16.944 -8.049 -20.325 1.00 77.69 181 ARG A CA 1
ATOM 1433 C C . ARG A 1 181 ? 18.081 -8.033 -21.345 1.00 77.69 181 ARG A C 1
ATOM 1435 O O . ARG A 1 181 ? 18.369 -9.073 -21.937 1.00 77.69 181 ARG A O 1
ATOM 1442 N N . ILE A 1 182 ? 18.701 -6.877 -21.574 1.00 83.94 182 ILE A N 1
ATOM 1443 C CA . ILE A 1 182 ? 19.766 -6.708 -22.560 1.00 83.94 182 ILE A CA 1
ATOM 1444 C C . ILE A 1 182 ? 21.075 -7.235 -21.971 1.00 83.94 182 ILE A C 1
ATOM 1446 O O . ILE A 1 182 ? 21.560 -6.758 -20.950 1.00 83.94 182 ILE A O 1
ATOM 1450 N N . LYS A 1 183 ? 21.670 -8.214 -22.654 1.00 81.31 183 LYS A N 1
ATOM 1451 C CA . LYS A 1 183 ? 23.055 -8.634 -22.425 1.00 81.31 183 LYS A CA 1
ATOM 1452 C C . LYS A 1 183 ? 23.932 -7.913 -23.443 1.00 81.31 183 LYS A C 1
ATOM 1454 O O . LYS A 1 183 ? 23.910 -8.258 -24.627 1.00 81.31 183 LYS A O 1
ATOM 1459 N N . MET A 1 184 ? 24.619 -6.876 -22.987 1.00 84.62 184 MET A N 1
ATOM 1460 C CA . MET A 1 184 ? 25.534 -6.053 -23.772 1.00 84.62 184 MET A CA 1
ATOM 1461 C C . MET A 1 184 ? 26.668 -5.594 -22.860 1.00 84.62 184 MET A C 1
ATOM 1463 O O . MET A 1 184 ? 26.435 -5.352 -21.675 1.00 84.62 184 MET A O 1
ATOM 1467 N N . ASP A 1 185 ? 27.875 -5.493 -23.408 1.00 87.88 185 ASP A N 1
ATOM 1468 C CA . ASP A 1 185 ? 29.031 -4.937 -22.714 1.00 87.88 185 ASP A CA 1
ATOM 1469 C C . ASP A 1 185 ? 29.425 -3.562 -23.279 1.00 87.88 185 ASP A C 1
ATOM 1471 O O . ASP A 1 185 ? 28.870 -3.060 -24.263 1.00 87.88 185 ASP A O 1
ATOM 1475 N N . PHE A 1 186 ? 30.370 -2.906 -22.607 1.00 84.31 186 PHE A N 1
ATOM 1476 C CA . PHE A 1 186 ? 30.807 -1.567 -22.989 1.00 84.31 186 PHE A CA 1
ATOM 1477 C C . PHE A 1 186 ? 31.582 -1.536 -24.317 1.00 84.31 186 PHE A C 1
ATOM 1479 O O . PHE A 1 186 ? 31.464 -0.564 -25.066 1.00 84.31 186 PHE A O 1
ATOM 1486 N N . GLU A 1 187 ? 32.341 -2.585 -24.637 1.00 86.81 187 GLU A N 1
ATOM 1487 C CA . GLU A 1 187 ? 33.126 -2.657 -25.875 1.00 86.81 187 GLU A CA 1
ATOM 1488 C C . GLU A 1 187 ? 32.210 -2.795 -27.100 1.00 86.81 187 GLU A C 1
ATOM 1490 O O . GLU A 1 187 ? 32.387 -2.094 -28.099 1.00 86.81 187 GLU A O 1
ATOM 1495 N N . GLU A 1 188 ? 31.155 -3.606 -26.996 1.00 85.75 188 GLU A N 1
ATOM 1496 C CA . GLU A 1 188 ? 30.098 -3.712 -27.998 1.00 85.75 188 GLU A CA 1
ATOM 1497 C C . GLU A 1 188 ? 29.387 -2.364 -28.192 1.00 85.75 188 GLU A C 1
ATOM 1499 O O . GLU A 1 188 ? 29.223 -1.895 -29.324 1.00 85.75 188 GLU A O 1
ATOM 1504 N N . ALA A 1 189 ? 29.022 -1.690 -27.097 1.00 88.88 189 ALA A N 1
ATOM 1505 C CA . ALA A 1 189 ? 28.364 -0.387 -27.158 1.00 88.88 189 ALA A CA 1
ATOM 1506 C C . ALA A 1 189 ? 29.245 0.684 -27.830 1.00 88.88 189 ALA A C 1
ATOM 1508 O O . ALA A 1 189 ? 28.750 1.500 -28.612 1.00 88.88 189 ALA A O 1
ATOM 1509 N N . LYS A 1 190 ? 30.563 0.655 -27.594 1.00 88.75 190 LYS A N 1
ATOM 1510 C CA . LYS A 1 190 ? 31.537 1.565 -28.214 1.00 88.75 190 LYS A CA 1
ATOM 1511 C C . LYS A 1 190 ? 31.623 1.385 -29.731 1.00 88.75 190 LYS A C 1
ATOM 1513 O O . LYS A 1 190 ? 31.769 2.372 -30.449 1.00 88.75 190 LYS A O 1
ATOM 1518 N N . ILE A 1 191 ? 31.492 0.153 -30.223 1.00 90.31 191 ILE A N 1
ATOM 1519 C CA . ILE A 1 191 ? 31.464 -0.152 -31.663 1.00 90.31 191 ILE A CA 1
ATOM 1520 C C . ILE A 1 191 ? 30.131 0.275 -32.296 1.00 90.31 191 ILE A C 1
ATOM 1522 O O . ILE A 1 191 ? 30.105 0.750 -33.435 1.00 90.31 191 ILE A O 1
ATOM 1526 N N . LEU A 1 192 ? 29.015 0.108 -31.581 1.00 88.88 192 LEU A N 1
ATOM 1527 C CA . LEU A 1 192 ? 27.680 0.462 -32.074 1.00 88.88 192 LEU A CA 1
ATOM 1528 C C . LEU A 1 192 ? 27.414 1.973 -32.050 1.00 88.88 192 LEU A C 1
ATOM 1530 O O . LEU A 1 192 ? 26.644 2.467 -32.872 1.00 88.88 192 LEU A O 1
ATOM 1534 N N . TRP A 1 193 ? 28.064 2.724 -31.160 1.00 89.69 193 TRP A N 1
ATOM 1535 C CA . TRP A 1 193 ? 27.813 4.155 -30.986 1.00 89.69 193 TRP A CA 1
ATOM 1536 C C . TRP A 1 193 ? 28.047 5.009 -32.249 1.00 89.69 193 TRP A C 1
ATOM 1538 O O . TRP A 1 193 ? 27.152 5.780 -32.604 1.00 89.69 193 TRP A O 1
ATOM 1548 N N . PRO A 1 194 ? 29.159 4.865 -33.000 1.00 91.19 194 PRO A N 1
ATOM 1549 C CA . PRO A 1 194 ? 29.326 5.550 -34.284 1.00 91.19 194 PRO A CA 1
ATOM 1550 C C . PRO A 1 194 ? 28.230 5.197 -35.299 1.00 91.19 194 PRO A C 1
ATOM 1552 O O . PRO A 1 194 ? 27.699 6.086 -35.963 1.00 91.19 194 PRO A O 1
ATOM 1555 N N . LYS A 1 195 ? 27.825 3.920 -35.360 1.00 89.31 195 LYS A N 1
ATOM 1556 C CA . LYS A 1 195 ? 26.775 3.435 -36.273 1.00 89.31 195 LYS A CA 1
ATOM 1557 C C . LYS A 1 195 ? 25.402 4.014 -35.931 1.00 89.31 195 LYS A C 1
ATOM 1559 O O . LYS A 1 195 ? 24.634 4.339 -36.830 1.00 89.31 195 LYS A O 1
ATOM 1564 N N . ILE A 1 196 ? 25.112 4.211 -34.643 1.00 90.44 196 ILE A N 1
ATOM 1565 C CA . ILE A 1 196 ? 23.899 4.901 -34.183 1.00 90.44 196 ILE A CA 1
ATOM 1566 C C . ILE A 1 196 ? 23.876 6.347 -34.690 1.00 90.44 196 ILE A C 1
ATOM 1568 O O . ILE A 1 196 ? 22.848 6.804 -35.188 1.00 90.44 196 ILE A O 1
ATOM 1572 N N . HIS A 1 197 ? 24.997 7.070 -34.596 1.00 89.19 197 HIS A N 1
ATOM 1573 C CA . HIS A 1 197 ? 25.084 8.445 -35.106 1.00 89.19 197 HIS A CA 1
ATOM 1574 C C . HIS A 1 197 ? 24.884 8.513 -36.616 1.00 89.19 197 HIS A C 1
ATOM 1576 O O . HIS A 1 197 ? 24.173 9.392 -37.101 1.00 89.19 197 HIS A O 1
ATOM 1582 N N . GLU A 1 198 ? 25.474 7.581 -37.360 1.00 88.19 198 GLU A N 1
ATOM 1583 C CA . GLU A 1 198 ? 25.263 7.462 -38.803 1.00 88.19 198 GLU A CA 1
ATOM 1584 C C . GLU A 1 198 ? 23.804 7.148 -39.145 1.00 88.19 198 GLU A C 1
ATOM 1586 O O . GLU A 1 198 ? 23.231 7.789 -40.025 1.00 88.19 198 GLU A O 1
ATOM 1591 N N . PHE A 1 199 ? 23.168 6.236 -38.406 1.00 90.44 199 PHE A N 1
ATOM 1592 C CA . PHE A 1 199 ? 21.756 5.903 -38.579 1.00 90.44 199 PHE A CA 1
ATOM 1593 C C . PHE A 1 199 ? 20.851 7.122 -38.356 1.00 90.44 199 PHE A C 1
ATOM 1595 O O . PHE A 1 199 ? 19.969 7.400 -39.168 1.00 90.44 199 PHE A O 1
ATOM 1602 N N . ILE A 1 200 ? 21.094 7.892 -37.291 1.00 89.25 200 ILE A N 1
ATOM 1603 C CA . ILE A 1 200 ? 20.325 9.109 -37.001 1.00 89.25 200 ILE A CA 1
ATOM 1604 C C . ILE A 1 200 ? 20.532 10.151 -38.104 1.00 89.25 200 ILE A C 1
ATOM 1606 O O . ILE A 1 200 ? 19.563 10.774 -38.528 1.00 89.25 200 ILE A O 1
ATOM 1610 N N . LYS A 1 201 ? 21.759 10.318 -38.614 1.00 90.12 201 LYS A N 1
ATOM 1611 C CA . LYS A 1 201 ? 22.039 11.239 -39.728 1.00 90.12 201 LYS A CA 1
ATOM 1612 C C . LYS A 1 201 ? 21.341 10.826 -41.023 1.00 90.12 201 LYS A C 1
ATOM 1614 O O . LYS A 1 201 ? 20.832 11.690 -41.726 1.00 90.12 201 LYS A O 1
ATOM 1619 N N . MET A 1 202 ? 21.320 9.531 -41.338 1.00 86.50 202 MET A N 1
ATOM 1620 C CA . MET A 1 202 ? 20.734 9.021 -42.581 1.00 86.50 202 MET A CA 1
ATOM 1621 C C . MET A 1 202 ? 19.204 9.010 -42.559 1.00 86.50 202 MET A C 1
ATOM 1623 O O . MET A 1 202 ? 18.575 9.396 -43.539 1.00 86.50 202 MET A O 1
ATOM 1627 N N . TYR A 1 203 ? 18.598 8.577 -41.453 1.00 85.31 203 TYR A N 1
ATOM 1628 C CA . TYR A 1 203 ? 17.152 8.346 -41.378 1.00 85.31 203 TYR A CA 1
ATOM 1629 C C . TYR A 1 203 ? 16.393 9.416 -40.589 1.00 85.31 203 TYR A C 1
ATOM 1631 O O . TYR A 1 203 ? 15.169 9.336 -40.479 1.00 85.31 203 TYR A O 1
ATOM 1639 N N . ASN A 1 204 ? 17.105 10.390 -40.012 1.00 87.44 204 ASN A N 1
ATOM 1640 C CA . ASN A 1 204 ? 16.570 11.452 -39.156 1.00 87.44 204 ASN A CA 1
ATOM 1641 C C . ASN A 1 204 ? 15.641 10.935 -38.037 1.00 87.44 204 ASN A C 1
ATOM 1643 O O . ASN A 1 204 ? 14.686 11.596 -37.628 1.00 87.44 204 ASN A O 1
ATOM 1647 N N . LYS A 1 205 ? 15.901 9.715 -37.557 1.00 87.94 205 LYS A N 1
ATOM 1648 C CA . LYS A 1 205 ? 15.134 9.042 -36.506 1.00 87.94 205 LYS A CA 1
ATOM 1649 C C . LYS A 1 205 ? 16.058 8.193 -35.642 1.00 87.94 205 LYS A C 1
ATOM 1651 O O . LYS A 1 205 ? 17.104 7.731 -36.094 1.00 87.94 205 LYS A O 1
ATOM 1656 N N . TYR A 1 206 ? 15.644 7.958 -34.402 1.00 87.25 206 TYR A N 1
ATOM 1657 C CA . TYR A 1 206 ? 16.340 7.025 -33.521 1.00 87.25 206 TYR A CA 1
ATOM 1658 C C . TYR A 1 206 ? 16.038 5.570 -33.916 1.00 87.25 206 TYR A C 1
ATOM 1660 O O . TYR A 1 206 ? 14.906 5.289 -34.324 1.00 87.25 206 TYR A O 1
ATOM 1668 N N . PRO A 1 207 ? 17.010 4.651 -33.758 1.00 89.06 207 PRO A N 1
ATOM 1669 C CA . PRO A 1 207 ? 16.783 3.219 -33.918 1.00 89.06 207 PRO A CA 1
ATOM 1670 C C . PRO A 1 207 ? 15.612 2.725 -33.061 1.00 89.06 207 PRO A C 1
ATOM 1672 O O . PRO A 1 207 ? 15.477 3.107 -31.894 1.00 89.06 207 PRO A O 1
ATOM 1675 N N . ASN A 1 208 ? 14.763 1.873 -33.636 1.00 86.62 208 ASN A N 1
ATOM 1676 C CA . ASN A 1 208 ? 13.577 1.343 -32.972 1.00 86.62 208 ASN A CA 1
ATOM 1677 C C . ASN A 1 208 ? 13.738 -0.135 -32.577 1.00 86.62 208 ASN A C 1
ATOM 1679 O O . ASN A 1 208 ? 14.008 -0.992 -33.412 1.00 86.62 208 ASN A O 1
ATOM 1683 N N . LEU A 1 209 ? 13.456 -0.453 -31.311 1.00 82.19 209 LEU A N 1
ATOM 1684 C CA . LEU A 1 209 ? 13.446 -1.825 -30.784 1.00 82.19 209 LEU A CA 1
ATOM 1685 C C . LEU A 1 209 ? 12.420 -2.754 -31.439 1.00 82.19 209 LEU A C 1
ATOM 1687 O O . LEU A 1 209 ? 12.581 -3.973 -31.413 1.00 82.19 209 LEU A O 1
ATOM 1691 N N . LYS A 1 210 ? 11.338 -2.185 -31.975 1.00 84.00 210 LYS A N 1
ATOM 1692 C CA . LYS A 1 210 ? 10.292 -2.927 -32.687 1.00 84.00 210 LYS A CA 1
ATOM 1693 C C . LYS A 1 210 ? 10.583 -3.051 -34.184 1.00 84.00 210 LYS A C 1
ATOM 1695 O O . LYS A 1 210 ? 9.703 -3.476 -34.925 1.00 84.00 210 LYS A O 1
ATOM 1700 N N . SER A 1 211 ? 11.766 -2.630 -34.638 1.00 86.19 211 SER A N 1
ATOM 1701 C CA . SER A 1 211 ? 12.155 -2.804 -36.033 1.00 86.19 211 SER A CA 1
ATOM 1702 C C . SER A 1 211 ? 12.328 -4.284 -36.366 1.00 86.19 211 SER A C 1
ATOM 1704 O O . SER A 1 211 ? 12.749 -5.082 -35.526 1.00 86.19 211 SER A O 1
ATOM 1706 N N . ASN A 1 212 ? 12.007 -4.633 -37.610 1.00 83.06 212 ASN A N 1
ATOM 1707 C CA . ASN A 1 212 ? 12.277 -5.958 -38.161 1.00 83.06 212 ASN A CA 1
ATOM 1708 C C . ASN A 1 212 ? 13.755 -6.121 -38.551 1.00 83.06 212 ASN A C 1
ATOM 1710 O O . ASN A 1 212 ? 14.194 -7.247 -38.761 1.00 83.06 212 ASN A O 1
ATOM 1714 N N . ASP A 1 213 ? 14.511 -5.020 -38.645 1.00 87.75 213 ASP A N 1
ATOM 1715 C CA . ASP A 1 213 ? 15.952 -5.052 -38.884 1.00 87.75 213 ASP A CA 1
ATOM 1716 C C . ASP A 1 213 ? 16.702 -5.409 -37.581 1.00 87.75 213 ASP A C 1
ATOM 1718 O O . ASP A 1 213 ? 16.641 -4.647 -36.605 1.00 87.75 213 ASP A O 1
ATOM 1722 N N . PRO A 1 214 ? 17.435 -6.541 -37.544 1.00 86.62 214 PRO A N 1
ATOM 1723 C CA . PRO A 1 214 ? 18.232 -6.931 -36.386 1.00 86.62 214 PRO A CA 1
ATOM 1724 C C . PRO A 1 214 ? 19.274 -5.883 -35.982 1.00 86.62 214 PRO A C 1
ATOM 1726 O O . PRO A 1 214 ? 19.549 -5.727 -34.791 1.00 86.62 214 PRO A O 1
ATOM 1729 N N . LEU A 1 215 ? 19.843 -5.152 -36.948 1.00 86.44 215 LEU A N 1
ATOM 1730 C CA . LEU A 1 215 ? 20.861 -4.141 -36.677 1.00 86.44 215 LEU A CA 1
ATOM 1731 C C . LEU A 1 215 ? 20.239 -2.893 -36.041 1.00 86.44 215 LEU A C 1
ATOM 1733 O O . LEU A 1 215 ? 20.738 -2.423 -35.018 1.00 86.44 215 LEU A O 1
ATOM 1737 N N . GLU A 1 216 ? 19.123 -2.390 -36.582 1.00 89.25 216 GLU A N 1
ATOM 1738 C CA . GLU A 1 216 ? 18.352 -1.295 -35.973 1.00 89.25 216 GLU A CA 1
ATOM 1739 C C . GLU A 1 216 ? 17.905 -1.648 -34.550 1.00 89.25 216 GLU A C 1
ATOM 1741 O O . GLU A 1 216 ? 18.057 -0.841 -33.628 1.00 89.25 216 GLU A O 1
ATOM 1746 N N . LYS A 1 217 ? 17.429 -2.879 -34.341 1.00 89.38 217 LYS A N 1
ATOM 1747 C CA . LYS A 1 217 ? 17.043 -3.357 -33.014 1.00 89.38 217 LYS A CA 1
ATOM 1748 C C . LYS A 1 217 ? 18.229 -3.371 -32.048 1.00 89.38 217 LYS A C 1
ATOM 1750 O O . LYS A 1 217 ? 18.107 -2.844 -30.944 1.00 89.38 217 LYS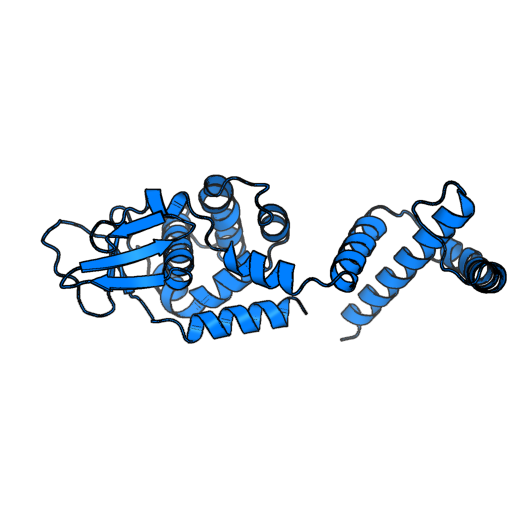 A O 1
ATOM 1755 N N . ARG A 1 218 ? 19.389 -3.899 -32.459 1.00 89.94 218 ARG A N 1
ATOM 1756 C CA . ARG A 1 218 ? 20.590 -3.949 -31.605 1.00 89.94 218 ARG A CA 1
ATOM 1757 C C . ARG A 1 218 ? 21.136 -2.556 -31.283 1.00 89.94 218 ARG A C 1
ATOM 1759 O O . ARG A 1 218 ? 21.564 -2.299 -30.161 1.00 89.94 218 ARG A O 1
ATOM 1766 N N . MET A 1 219 ? 21.057 -1.624 -32.233 1.00 90.81 219 MET A N 1
ATOM 1767 C CA . MET A 1 219 ? 21.375 -0.212 -32.004 1.00 90.81 219 MET A CA 1
ATOM 1768 C C . MET A 1 219 ? 20.413 0.441 -30.999 1.00 90.81 219 MET A C 1
ATOM 1770 O O . MET A 1 219 ? 20.845 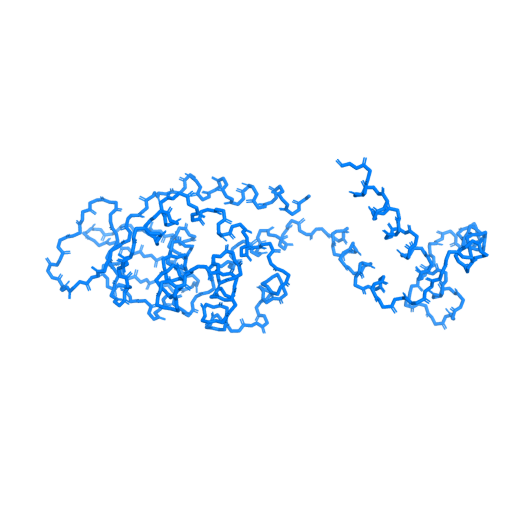1.222 -30.152 1.00 90.81 219 MET A O 1
ATOM 1774 N N . ALA A 1 220 ? 19.123 0.099 -31.041 1.00 89.94 220 ALA A N 1
ATOM 1775 C CA . ALA A 1 220 ? 18.144 0.584 -30.072 1.00 89.94 220 ALA A CA 1
ATOM 1776 C C . ALA A 1 220 ? 18.396 0.021 -28.658 1.00 89.94 220 ALA A C 1
ATOM 1778 O O . ALA A 1 220 ? 18.332 0.769 -27.680 1.00 89.94 220 ALA A O 1
ATOM 1779 N N . GLU A 1 221 ? 18.757 -1.263 -28.550 1.00 88.38 221 GLU A N 1
ATOM 1780 C CA . GLU A 1 221 ? 19.197 -1.896 -27.296 1.00 88.38 221 GLU A CA 1
ATOM 1781 C C . GLU A 1 221 ? 20.440 -1.193 -26.722 1.00 88.38 221 GLU A C 1
ATOM 1783 O O . GLU A 1 221 ? 20.481 -0.877 -25.533 1.00 88.38 221 GLU A O 1
ATOM 1788 N N . CYS A 1 222 ? 21.413 -0.854 -27.574 1.00 90.75 222 CYS A N 1
ATOM 1789 C CA . CYS A 1 222 ? 22.617 -0.125 -27.171 1.00 90.75 222 CYS A CA 1
ATOM 1790 C C . CYS A 1 222 ? 22.313 1.257 -26.575 1.00 90.75 222 CYS 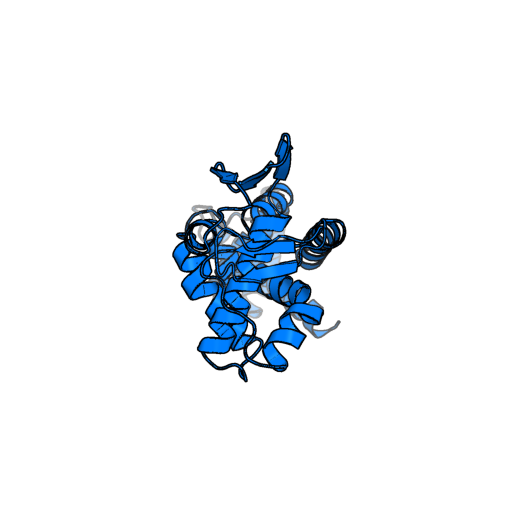A C 1
ATOM 1792 O O . CYS A 1 222 ? 22.910 1.637 -25.566 1.00 90.75 222 CYS A O 1
ATOM 1794 N N . ILE A 1 223 ? 21.362 2.004 -27.143 1.00 88.50 223 ILE A N 1
ATOM 1795 C CA . ILE A 1 223 ? 20.947 3.306 -26.595 1.00 88.50 223 ILE A CA 1
ATOM 1796 C C . ILE A 1 223 ? 20.350 3.146 -25.190 1.00 88.50 223 ILE A C 1
ATOM 1798 O O . ILE A 1 223 ? 20.599 3.978 -24.315 1.00 88.50 223 ILE A O 1
ATOM 1802 N N . ILE A 1 224 ? 19.549 2.102 -24.973 1.00 87.38 224 ILE A N 1
ATOM 1803 C CA . ILE A 1 224 ? 18.917 1.821 -23.679 1.00 87.38 224 ILE A CA 1
ATOM 1804 C C . ILE A 1 224 ? 19.964 1.422 -22.639 1.00 87.38 224 ILE A C 1
ATOM 1806 O O . ILE A 1 224 ? 19.969 1.982 -21.543 1.00 87.38 224 ILE A O 1
ATOM 1810 N N . TYR A 1 225 ? 20.893 0.541 -23.010 1.00 88.88 225 TYR A N 1
ATOM 1811 C CA . TYR A 1 225 ? 22.016 0.142 -22.165 1.00 88.88 225 TYR A CA 1
ATOM 1812 C C . TYR A 1 225 ? 22.853 1.351 -21.712 1.00 88.88 225 TYR A C 1
ATOM 1814 O O . TYR A 1 225 ? 23.041 1.566 -20.516 1.00 88.88 225 TYR A O 1
ATOM 1822 N N . LEU A 1 226 ? 23.274 2.212 -22.647 1.00 86.88 226 LEU A N 1
ATOM 1823 C CA . LEU A 1 226 ? 24.092 3.393 -22.335 1.00 86.88 226 LEU A CA 1
ATOM 1824 C C . LEU A 1 226 ? 23.369 4.409 -21.434 1.00 86.88 226 LEU A C 1
ATOM 1826 O O . LEU A 1 226 ? 23.997 5.055 -20.592 1.00 86.88 226 LEU A O 1
ATOM 1830 N N . LYS A 1 227 ? 22.049 4.567 -21.594 1.00 85.00 227 LYS A N 1
ATOM 1831 C CA . LYS A 1 227 ? 21.241 5.423 -20.710 1.00 85.00 227 LYS A CA 1
ATOM 1832 C C . LYS A 1 227 ? 21.197 4.888 -19.281 1.00 85.00 227 LYS A C 1
ATOM 1834 O O . LYS A 1 227 ? 21.262 5.685 -18.347 1.00 85.00 227 LYS A O 1
ATOM 1839 N N . GLU A 1 228 ? 21.073 3.575 -19.123 1.00 82.38 228 GLU A N 1
ATOM 1840 C CA . GLU A 1 228 ? 21.022 2.929 -17.814 1.00 82.38 228 GLU A CA 1
ATOM 1841 C C . GLU A 1 228 ? 22.383 2.991 -17.105 1.00 82.38 228 GLU A C 1
ATOM 1843 O O . GLU A 1 228 ? 22.447 3.390 -15.945 1.00 82.38 228 GLU A O 1
ATOM 1848 N N . GLU A 1 229 ? 23.485 2.731 -17.813 1.00 85.06 229 GLU A N 1
ATOM 1849 C CA . GLU A 1 229 ? 24.840 2.870 -17.256 1.00 85.06 229 GLU A CA 1
ATOM 1850 C C . GLU A 1 229 ? 25.137 4.309 -16.808 1.00 85.06 229 GLU A C 1
ATOM 1852 O O . GLU A 1 229 ? 25.674 4.538 -15.722 1.00 85.06 229 GLU A O 1
ATOM 1857 N N . LYS A 1 230 ? 24.692 5.311 -17.580 1.00 83.62 230 LYS A N 1
ATOM 1858 C CA . LYS A 1 230 ? 24.785 6.721 -17.171 1.00 83.62 230 LYS A CA 1
ATOM 1859 C C . LYS A 1 230 ? 23.976 7.017 -15.902 1.00 83.62 230 LYS A C 1
ATOM 1861 O O . LYS A 1 230 ? 24.403 7.843 -15.097 1.00 83.62 230 LYS A O 1
ATOM 1866 N N . ARG A 1 231 ? 22.811 6.384 -15.723 1.00 78.38 231 ARG A N 1
ATOM 1867 C CA . ARG A 1 231 ? 21.975 6.555 -14.524 1.00 78.38 231 ARG A CA 1
ATOM 1868 C C . ARG A 1 231 ? 22.656 5.954 -13.292 1.00 78.38 231 ARG A C 1
ATOM 1870 O O . ARG A 1 231 ? 22.795 6.667 -12.304 1.00 78.38 231 ARG A O 1
ATOM 1877 N N . LYS A 1 232 ? 23.162 4.721 -13.380 1.00 79.19 232 LYS A N 1
ATOM 1878 C CA . LYS A 1 232 ? 23.920 4.081 -12.288 1.00 79.19 232 LYS A CA 1
ATOM 1879 C C . LYS A 1 232 ? 25.149 4.898 -11.881 1.00 79.19 232 LYS A C 1
ATOM 1881 O O . LYS A 1 232 ? 25.402 5.091 -10.697 1.00 79.19 232 LYS A O 1
ATOM 1886 N N . GLY A 1 233 ? 25.880 5.441 -12.857 1.00 76.56 233 GLY A N 1
ATOM 1887 C CA . GLY A 1 233 ? 27.028 6.312 -12.593 1.00 76.56 233 GLY A CA 1
ATOM 1888 C C . GLY A 1 233 ? 26.665 7.650 -11.934 1.00 76.56 233 GLY A C 1
ATOM 1889 O O . GLY A 1 233 ? 27.491 8.221 -11.228 1.00 76.56 233 GLY A O 1
ATOM 1890 N N . ALA A 1 234 ? 25.446 8.161 -12.136 1.00 71.81 234 ALA A N 1
ATOM 1891 C CA . ALA A 1 234 ? 24.964 9.367 -11.460 1.00 71.81 234 ALA A CA 1
ATOM 1892 C C . ALA A 1 234 ? 24.516 9.089 -10.014 1.00 71.81 234 ALA A C 1
ATOM 1894 O O . ALA A 1 234 ? 24.702 9.941 -9.156 1.00 71.81 234 ALA A O 1
ATOM 1895 N N . GLU A 1 235 ? 23.962 7.904 -9.746 1.00 66.19 235 GLU A N 1
ATOM 1896 C CA . GLU A 1 235 ? 23.544 7.465 -8.404 1.00 66.19 235 GLU A CA 1
ATOM 1897 C C . GLU A 1 235 ? 24.726 7.070 -7.505 1.00 66.19 235 GLU A C 1
ATOM 1899 O O . GLU A 1 235 ? 24.622 7.166 -6.291 1.00 66.19 235 GLU A O 1
ATOM 1904 N N . ALA A 1 236 ? 25.859 6.659 -8.082 1.00 60.62 236 ALA A N 1
ATOM 1905 C CA . ALA A 1 236 ? 27.077 6.342 -7.329 1.00 60.62 236 ALA A CA 1
ATOM 1906 C C . ALA A 1 236 ? 27.916 7.578 -6.938 1.00 60.62 236 ALA A C 1
ATOM 1908 O O . ALA A 1 236 ? 28.794 7.474 -6.086 1.00 60.62 236 ALA A O 1
ATOM 1909 N N . ASN A 1 237 ? 27.675 8.727 -7.578 1.00 51.06 237 ASN A N 1
ATOM 1910 C CA . ASN A 1 237 ? 28.459 9.959 -7.419 1.00 51.06 237 ASN A CA 1
ATOM 1911 C C . ASN A 1 237 ? 27.694 11.093 -6.705 1.00 51.06 237 ASN A C 1
ATOM 1913 O O . ASN A 1 237 ? 28.195 12.218 -6.658 1.00 51.06 237 ASN A O 1
ATOM 1917 N N . GLY A 1 238 ? 26.487 10.829 -6.195 1.00 41.75 238 GLY A N 1
ATOM 1918 C CA . GLY A 1 238 ? 25.644 11.789 -5.472 1.00 41.75 238 GLY A CA 1
ATOM 1919 C C . GLY A 1 238 ? 25.127 11.205 -4.171 1.00 41.75 238 GLY A C 1
ATOM 1920 O O . GLY A 1 238 ? 24.947 12.003 -3.227 1.00 41.75 238 GLY A O 1
#

Organism: NCBI:txid1899563